Protein AF-A0A3E0U020-F1 (afdb_monomer_lite)

Organism: NCBI:txid1655234

Sequence (370 aa):
MDNITSSEQQPAIPFSAIAIRACKFSIIIGSILTMINQWNGIFGDANIAVIPMLLTYLVPFCVSSYSSYLSEVSCRKRETDMRNMLVNKQAHNQSLQQTGNSMHSLTQTLVTNATNVNAASRKRVPFIESLVGIMADSVNQSRNSCTELTDSRTHVAELKQMFTAITEHIEQLVNEIKVNADSTISLKAETAEFLKDFNQVVEMADTISSLSEKTNLLALNASIEAARAGELGRGFAVVAEEVKTLANASKDSASDIDQVCQALRVKQQEIEQKFEALANSLSQSMNLSTSGQSNLSGQMEHALSAIEIINTHLTDIISQNEHACDRFSEVAEQIDMMKADAEKAVQGSANNIQIGQQVLELIDDVRAAS

InterPro domains:
  IPR004089 Methyl-accepting chemotaxis protein (MCP) signalling domain [PF00015] (196-339)
  IPR004089 Methyl-accepting chemotaxis protein (MCP) signalling domain [PS50111] (136-336)
  IPR004089 Methyl-accepting chemotaxis protein (MCP) signalling domain [SM00283] (91-367)

pLDDT: mean 88.06, std 11.16, range [35.06, 97.0]

Radius of gyration: 79.37 Å; chains: 1; bounding box: 162×38×222 Å

Secondary structure (DSSP, 8-state):
---------PPPPPHHHHHHHHHHHHHHHHHHHHHHHTHHHHHSSSPP-HHHHHHHHHHHHHHHHHHHHHHHHHHHHHHHHHHHHHHHHHHHHHHHHHHHHHHHHHHHHHHHHHHHHHHHHHHHHHHHHHHHHHHHHHHHHHHHHHHHHHHHHHHHHHHHHHHHHHHHHHHHHHHHHHHHHHHHHHHHHHHHHHHHHHHHHHHHHHHHHHHHHHHHHHHHHHHHHHHHTGGGGHHHHHHHHHHHHHHHHHHHHHHHHHHHHHHHHHHHHHHHHHHHHHHHHHHHHHHHHHHHHHHHHHHHHHHHHHHHHHHHHHHHHHHHHHHHHHHHHHHHHHHHHHHHHHHHHHHHHHHHHHHHHHHHHHHHHHHHH-

Structure (mmCIF, N/CA/C/O backbone):
data_AF-A0A3E0U020-F1
#
_entry.id   AF-A0A3E0U020-F1
#
loop_
_atom_site.group_PDB
_atom_site.id
_atom_site.type_symbol
_atom_site.label_atom_id
_atom_site.label_alt_id
_atom_site.label_comp_id
_atom_site.label_asym_id
_atom_site.label_entity_id
_atom_site.label_seq_id
_atom_site.pdbx_PDB_ins_code
_atom_site.Cartn_x
_atom_site.Cartn_y
_atom_site.Cartn_z
_atom_site.occupancy
_atom_site.B_iso_or_equiv
_atom_site.auth_seq_id
_atom_site.auth_comp_id
_atom_site.auth_asym_id
_atom_site.auth_atom_id
_atom_site.pdbx_PDB_model_num
ATOM 1 N N . MET A 1 1 ? 45.036 -12.153 -76.577 1.00 38.84 1 MET A N 1
ATOM 2 C CA . MET A 1 1 ? 45.239 -11.100 -77.599 1.00 38.84 1 MET A CA 1
ATOM 3 C C . MET A 1 1 ? 46.584 -10.458 -77.288 1.00 38.84 1 MET A C 1
ATOM 5 O O . MET A 1 1 ? 46.644 -9.336 -76.818 1.00 38.84 1 MET A O 1
ATOM 9 N N . ASP A 1 2 ? 47.684 -11.201 -77.263 1.00 35.88 2 ASP A N 1
ATOM 10 C CA . ASP A 1 2 ? 48.307 -11.909 -78.386 1.00 35.88 2 ASP A CA 1
ATOM 11 C C . ASP A 1 2 ? 48.296 -11.096 -79.675 1.00 35.88 2 ASP A C 1
ATOM 13 O O . ASP A 1 2 ? 47.232 -10.856 -80.244 1.00 35.88 2 ASP A O 1
ATOM 17 N N . ASN A 1 3 ? 49.519 -10.784 -80.117 1.00 36.59 3 ASN A N 1
ATOM 18 C CA . ASN A 1 3 ? 49.921 -10.378 -81.461 1.00 36.59 3 ASN A CA 1
ATOM 19 C C . ASN A 1 3 ? 50.214 -8.883 -81.699 1.00 36.59 3 ASN A C 1
ATOM 21 O O . ASN A 1 3 ? 49.557 -8.260 -82.521 1.00 36.59 3 ASN A O 1
ATOM 25 N N . ILE A 1 4 ? 51.257 -8.328 -81.059 1.00 39.75 4 ILE A N 1
ATOM 26 C CA . ILE A 1 4 ? 52.053 -7.222 -81.640 1.00 39.75 4 ILE A CA 1
ATOM 27 C C . ILE A 1 4 ? 53.540 -7.407 -81.273 1.00 39.75 4 ILE A C 1
ATOM 29 O O . ILE A 1 4 ? 54.142 -6.620 -80.551 1.00 39.75 4 ILE A O 1
ATOM 33 N N . THR A 1 5 ? 54.150 -8.485 -81.760 1.00 40.56 5 THR A N 1
ATOM 34 C CA . THR A 1 5 ? 55.616 -8.624 -81.859 1.00 40.56 5 THR A CA 1
ATOM 35 C C . THR A 1 5 ? 55.991 -9.030 -83.278 1.00 40.56 5 THR A C 1
ATOM 37 O O . THR A 1 5 ? 56.754 -9.958 -83.517 1.00 40.56 5 THR A O 1
ATOM 40 N N . SER A 1 6 ? 55.462 -8.305 -84.260 1.00 35.06 6 SER A N 1
ATOM 41 C CA . SER A 1 6 ? 55.993 -8.334 -85.618 1.00 35.06 6 SER A CA 1
ATOM 42 C C . SER A 1 6 ? 56.948 -7.157 -85.757 1.00 35.06 6 SER A C 1
ATOM 44 O O . SER A 1 6 ? 56.564 -6.048 -86.115 1.00 35.06 6 SER A O 1
ATOM 46 N N . SER A 1 7 ? 58.211 -7.413 -85.416 1.00 38.16 7 SER A N 1
ATOM 47 C CA . SER A 1 7 ? 59.361 -6.654 -85.906 1.00 38.16 7 SER A CA 1
ATOM 48 C C . SER A 1 7 ? 59.386 -6.794 -87.432 1.00 38.16 7 SER A C 1
ATOM 50 O O . SER A 1 7 ? 60.118 -7.608 -87.994 1.00 38.16 7 SER A O 1
ATOM 52 N N . GLU A 1 8 ? 58.532 -6.036 -88.109 1.00 38.09 8 GLU A N 1
ATOM 53 C CA . GLU A 1 8 ? 58.569 -5.888 -89.553 1.00 38.09 8 GLU A CA 1
ATOM 54 C C . GLU A 1 8 ? 59.801 -5.028 -89.862 1.00 38.09 8 GLU A C 1
ATOM 56 O O . GLU A 1 8 ? 59.773 -3.797 -89.800 1.00 38.09 8 GLU A O 1
ATOM 61 N N . GLN A 1 9 ? 60.943 -5.690 -90.082 1.00 44.75 9 GLN A N 1
ATOM 62 C CA . GLN A 1 9 ? 62.141 -5.050 -90.613 1.00 44.75 9 GLN A CA 1
ATOM 63 C C . GLN A 1 9 ? 61.772 -4.457 -91.974 1.00 44.75 9 GLN A C 1
ATOM 65 O O . GLN A 1 9 ? 61.724 -5.154 -92.985 1.00 44.75 9 GLN A O 1
ATOM 70 N N . GLN A 1 10 ? 61.480 -3.156 -91.980 1.00 49.09 10 GLN A N 1
ATOM 71 C CA . GLN A 1 10 ? 61.269 -2.385 -93.198 1.00 49.09 10 GLN A CA 1
ATOM 72 C C . GLN A 1 10 ? 62.462 -2.612 -94.139 1.00 49.09 10 GLN A C 1
ATOM 74 O O . GLN A 1 10 ? 63.609 -2.453 -93.700 1.00 49.09 10 GLN A O 1
ATOM 79 N N . PRO A 1 11 ? 62.224 -2.971 -95.414 1.00 47.53 11 PRO A N 1
ATOM 80 C CA . PRO A 1 11 ? 63.290 -3.354 -96.324 1.00 47.53 11 PRO A CA 1
ATOM 81 C C . PRO A 1 11 ? 64.332 -2.238 -96.434 1.00 47.53 11 PRO A C 1
ATOM 83 O O . PRO A 1 11 ? 64.014 -1.043 -96.508 1.00 47.53 11 PRO A O 1
ATOM 86 N N . ALA A 1 12 ? 65.605 -2.639 -96.413 1.00 54.88 12 ALA A N 1
ATOM 87 C CA . ALA A 1 12 ? 66.708 -1.752 -96.732 1.00 54.88 12 ALA A CA 1
ATOM 88 C C . ALA A 1 12 ? 66.432 -1.132 -98.107 1.00 54.88 12 ALA A C 1
ATOM 90 O O . ALA A 1 12 ? 66.134 -1.845 -99.066 1.00 54.88 12 ALA A O 1
ATOM 91 N N . ILE A 1 13 ? 66.498 0.197 -98.202 1.00 56.38 13 ILE A N 1
ATOM 92 C CA . ILE A 1 13 ? 66.432 0.855 -99.506 1.00 56.38 13 ILE A CA 1
ATOM 93 C C . ILE A 1 13 ? 67.603 0.299 -100.301 1.00 56.38 13 ILE A C 1
ATOM 95 O O . ILE A 1 13 ? 68.723 0.276 -99.777 1.00 56.38 13 ILE A O 1
ATOM 99 N N . PRO A 1 14 ? 67.376 -0.192 -101.527 1.00 61.44 14 PRO A N 1
ATOM 100 C CA . PRO A 1 14 ? 68.473 -0.727 -102.292 1.00 61.44 14 PRO A CA 1
ATOM 101 C C . PRO A 1 14 ? 69.461 0.424 -102.476 1.00 61.44 14 PRO A C 1
ATOM 103 O O . PRO A 1 14 ? 69.094 1.503 -102.940 1.00 61.44 14 PRO A O 1
ATOM 106 N N . PHE A 1 15 ? 70.711 0.205 -102.066 1.00 62.94 15 PHE A N 1
ATOM 107 C CA . PHE A 1 15 ? 71.815 1.169 -102.156 1.00 62.94 15 PHE A CA 1
ATOM 108 C C . PHE A 1 15 ? 71.900 1.818 -103.556 1.00 62.94 15 PHE A C 1
ATOM 110 O O . PHE A 1 15 ? 72.352 2.951 -103.718 1.00 62.94 15 PHE A O 1
ATOM 117 N N . SER A 1 16 ? 71.359 1.120 -104.563 1.00 64.19 16 SER A N 1
ATOM 118 C CA . SER A 1 16 ? 71.125 1.599 -105.920 1.00 64.19 16 SER A CA 1
ATOM 119 C C . SER A 1 16 ? 70.324 2.904 -106.008 1.00 64.19 16 SER A C 1
ATOM 121 O O . SER A 1 16 ? 70.689 3.752 -106.810 1.00 64.19 16 SER A O 1
ATOM 123 N N . ALA A 1 17 ? 69.283 3.141 -105.205 1.00 66.81 17 ALA A N 1
ATOM 124 C CA . ALA A 1 17 ? 68.444 4.339 -105.327 1.00 66.81 17 ALA A CA 1
ATOM 125 C C . ALA A 1 17 ? 69.176 5.626 -104.897 1.00 66.81 17 ALA A C 1
ATOM 127 O O . ALA A 1 17 ? 69.076 6.655 -105.573 1.00 66.81 17 ALA A O 1
ATOM 128 N N . ILE A 1 18 ? 69.957 5.551 -103.814 1.00 76.44 18 ILE A N 1
ATOM 129 C CA . ILE A 1 18 ? 70.811 6.647 -103.330 1.00 76.44 18 ILE A CA 1
ATOM 130 C C . ILE A 1 18 ? 71.939 6.897 -104.337 1.00 76.44 18 ILE A C 1
ATOM 132 O O . ILE A 1 18 ? 72.148 8.034 -104.767 1.00 76.44 18 ILE A O 1
ATOM 136 N N . ALA A 1 19 ? 72.600 5.826 -104.789 1.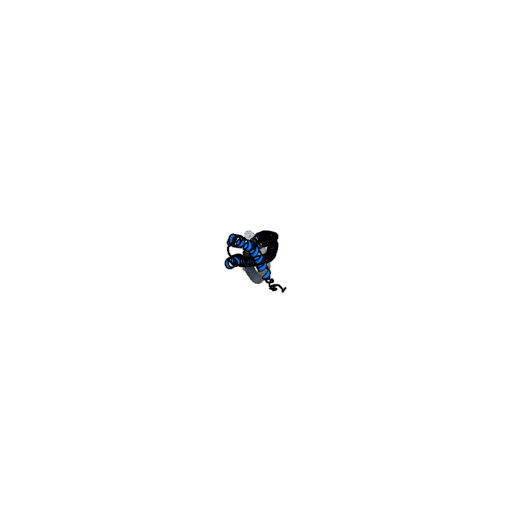00 73.38 19 ALA A N 1
ATOM 137 C CA . ALA A 1 19 ? 73.675 5.901 -105.773 1.00 73.38 19 ALA A CA 1
ATOM 138 C C . ALA A 1 19 ? 73.203 6.485 -107.118 1.00 73.38 19 ALA A C 1
ATOM 140 O O . ALA A 1 19 ? 73.907 7.295 -107.712 1.00 73.38 19 ALA A O 1
ATOM 141 N N . ILE A 1 20 ? 71.992 6.149 -107.583 1.00 76.94 20 ILE A N 1
ATOM 142 C CA . ILE A 1 20 ? 71.416 6.689 -108.826 1.00 76.94 20 ILE A CA 1
ATOM 143 C C . ILE A 1 20 ? 71.136 8.194 -108.703 1.00 76.94 20 ILE A C 1
ATOM 145 O O . ILE A 1 20 ? 71.430 8.944 -109.636 1.00 76.94 20 ILE A O 1
ATOM 149 N N . ARG A 1 21 ? 70.584 8.664 -107.573 1.00 77.19 21 ARG A N 1
ATOM 150 C CA . ARG A 1 21 ? 70.344 10.104 -107.346 1.00 77.19 21 ARG A CA 1
ATOM 151 C C . ARG A 1 21 ? 71.656 10.885 -107.276 1.00 77.19 21 ARG A C 1
ATOM 153 O O . ARG A 1 21 ? 71.780 11.908 -107.948 1.00 77.19 21 ARG A O 1
ATOM 160 N N . ALA A 1 22 ? 72.643 10.364 -106.548 1.00 82.38 22 ALA A N 1
ATOM 161 C CA . ALA A 1 22 ? 73.969 10.965 -106.460 1.00 82.38 22 ALA A CA 1
ATOM 162 C C . ALA A 1 22 ? 74.704 10.964 -107.809 1.00 82.38 22 ALA A C 1
ATOM 164 O O . ALA A 1 22 ? 75.366 11.942 -108.147 1.00 82.38 22 ALA A O 1
ATOM 165 N N . CYS A 1 23 ? 74.541 9.909 -108.614 1.00 81.19 23 CYS A N 1
ATOM 166 C CA . CYS A 1 23 ? 75.097 9.817 -109.963 1.00 81.19 23 CYS A CA 1
ATOM 167 C C . CYS A 1 23 ? 74.492 10.878 -110.893 1.00 81.19 23 CYS A C 1
ATOM 169 O O . CYS A 1 23 ? 75.235 11.613 -111.534 1.00 81.19 23 CYS A O 1
ATOM 171 N N . LYS A 1 24 ? 73.160 11.047 -110.902 1.00 82.50 24 LYS A N 1
ATOM 172 C CA . LYS A 1 24 ? 72.497 12.108 -111.685 1.00 82.50 24 LYS A CA 1
ATOM 173 C C . LYS A 1 24 ? 72.982 13.506 -111.290 1.00 82.50 24 LYS A C 1
ATOM 175 O O . LYS A 1 24 ? 73.272 14.321 -112.161 1.00 82.50 24 LYS A O 1
ATOM 180 N N . PHE A 1 25 ? 73.094 13.773 -109.990 1.00 84.69 25 PHE A N 1
ATOM 181 C CA . PHE A 1 25 ? 73.563 15.062 -109.476 1.00 84.69 25 PHE A CA 1
ATOM 182 C C . PHE A 1 25 ? 75.038 15.316 -109.822 1.00 84.69 25 PHE A C 1
ATOM 184 O O . PHE A 1 25 ? 75.392 16.404 -110.272 1.00 84.69 25 PHE A O 1
ATOM 191 N N . SER A 1 26 ? 75.878 14.286 -109.679 1.00 85.81 26 SER A N 1
ATOM 192 C CA . SER A 1 26 ? 77.293 14.309 -110.056 1.00 85.81 26 SER A CA 1
ATOM 193 C C . SER A 1 26 ? 77.499 14.538 -111.547 1.00 85.81 26 SER A C 1
ATOM 195 O O . SER A 1 26 ? 78.347 15.346 -111.902 1.00 85.81 26 SER A O 1
ATOM 197 N N . ILE A 1 27 ? 76.707 13.907 -112.418 1.00 84.81 27 ILE A N 1
ATOM 198 C CA . ILE A 1 27 ? 76.791 14.132 -113.865 1.00 84.81 27 ILE A CA 1
ATOM 199 C C . ILE A 1 27 ? 76.477 15.596 -114.187 1.00 84.81 27 ILE A C 1
ATOM 201 O O . ILE A 1 27 ? 77.274 16.253 -114.842 1.00 84.81 27 ILE A O 1
ATOM 205 N N . ILE A 1 28 ? 75.370 16.143 -113.675 1.00 85.12 28 ILE A N 1
ATOM 206 C CA . ILE A 1 28 ? 74.959 17.524 -113.975 1.00 85.12 28 ILE A CA 1
ATOM 207 C C . ILE A 1 28 ? 75.993 18.536 -113.460 1.00 85.12 28 ILE A C 1
ATOM 209 O O . ILE A 1 28 ? 76.480 19.377 -114.215 1.00 85.12 28 ILE A O 1
ATOM 213 N N . ILE A 1 29 ? 76.349 18.455 -112.177 1.00 84.56 29 ILE A N 1
ATOM 214 C CA . ILE A 1 29 ? 77.252 19.428 -111.548 1.00 84.56 29 ILE A CA 1
ATOM 215 C C . ILE A 1 29 ? 78.694 19.220 -111.994 1.00 84.56 29 ILE A C 1
ATOM 217 O O . ILE A 1 29 ? 79.407 20.193 -112.227 1.00 84.56 29 ILE A O 1
ATOM 221 N N . GLY A 1 30 ? 79.118 17.970 -112.158 1.00 82.25 30 GLY A N 1
ATOM 222 C CA . GLY A 1 30 ? 80.442 17.639 -112.659 1.00 82.25 30 GLY A CA 1
ATOM 223 C C . GLY A 1 30 ? 80.646 18.106 -114.095 1.00 82.25 30 GLY A C 1
ATOM 224 O O . GLY A 1 30 ? 81.712 18.638 -114.396 1.00 82.25 30 GLY A O 1
ATOM 225 N N . SER A 1 31 ? 79.627 18.032 -114.960 1.00 83.44 31 SER A N 1
ATOM 226 C CA . SER A 1 31 ? 79.693 18.612 -116.309 1.00 83.44 31 SER A CA 1
ATOM 227 C C . SER A 1 31 ? 79.854 20.130 -116.276 1.00 83.44 31 SER A C 1
ATOM 229 O O . SER A 1 31 ? 80.731 20.657 -116.959 1.00 83.44 31 SER A O 1
ATOM 231 N N . ILE A 1 32 ? 79.099 20.829 -115.425 1.00 83.88 32 ILE A N 1
ATOM 232 C CA . ILE A 1 32 ? 79.215 22.287 -115.259 1.00 83.88 32 ILE A CA 1
ATOM 233 C C . ILE A 1 32 ? 80.598 22.676 -114.708 1.00 83.88 32 ILE A C 1
ATOM 235 O O . ILE A 1 32 ? 81.264 23.548 -115.263 1.00 83.88 32 ILE A O 1
ATOM 239 N N . LEU A 1 33 ? 81.067 22.008 -113.650 1.00 82.75 33 LEU A N 1
ATOM 240 C CA . LEU A 1 33 ? 82.368 22.276 -113.025 1.00 82.75 33 LEU A CA 1
ATOM 241 C C . LEU A 1 33 ? 83.538 21.990 -113.966 1.00 82.75 33 LEU A C 1
ATOM 243 O O . LEU A 1 33 ? 84.513 22.736 -113.969 1.00 82.75 33 LEU A O 1
ATOM 247 N N . THR A 1 34 ? 83.448 20.927 -114.765 1.00 81.56 34 THR A N 1
ATOM 248 C CA . THR A 1 34 ? 84.474 20.605 -115.766 1.00 81.56 34 THR A CA 1
ATOM 249 C C . THR A 1 34 ? 84.515 21.674 -116.855 1.00 81.56 34 THR A C 1
ATOM 251 O O . THR A 1 34 ? 85.600 22.118 -117.221 1.00 81.56 34 THR A O 1
ATOM 254 N N . MET A 1 35 ? 83.349 22.151 -117.311 1.00 80.69 35 MET A N 1
ATOM 255 C CA . MET A 1 35 ? 83.255 23.235 -118.291 1.00 80.69 35 MET A CA 1
ATOM 256 C C . MET A 1 35 ? 83.876 24.539 -117.766 1.00 80.69 35 MET A C 1
ATOM 258 O O . MET A 1 35 ? 84.582 25.212 -118.506 1.00 80.69 35 MET A O 1
ATOM 262 N N . ILE A 1 36 ? 83.676 24.870 -116.485 1.00 80.50 36 ILE A N 1
ATOM 263 C CA . ILE A 1 36 ? 84.254 26.068 -115.852 1.00 80.50 36 ILE A CA 1
ATOM 264 C C . ILE A 1 36 ? 85.767 25.914 -115.627 1.00 80.50 36 ILE A C 1
ATOM 266 O O . ILE A 1 36 ? 86.545 26.772 -116.035 1.00 80.50 36 ILE A O 1
ATOM 270 N N . ASN A 1 37 ? 86.200 24.824 -114.986 1.00 77.31 37 ASN A N 1
ATOM 271 C CA . ASN A 1 37 ? 87.590 24.668 -114.543 1.00 77.31 37 ASN A CA 1
ATOM 272 C C . ASN A 1 37 ? 88.557 24.291 -115.670 1.00 77.31 37 ASN A C 1
ATOM 274 O O . ASN A 1 37 ? 89.759 24.499 -115.527 1.00 77.31 37 ASN A O 1
ATOM 278 N N . GLN A 1 38 ? 88.062 23.710 -116.766 1.00 76.56 38 GLN A N 1
ATOM 279 C CA . GLN A 1 38 ? 88.892 23.250 -117.882 1.00 76.56 38 GLN A CA 1
ATOM 280 C C . GLN A 1 38 ? 88.473 23.849 -119.226 1.00 76.56 38 GLN A C 1
ATOM 282 O O . GLN A 1 38 ? 88.753 23.264 -120.269 1.00 76.56 38 GLN A O 1
ATOM 287 N N . TRP A 1 39 ? 87.861 25.039 -119.224 1.00 78.56 39 TRP A N 1
ATOM 288 C CA . TRP A 1 39 ? 87.421 25.744 -120.436 1.00 78.56 39 TRP A CA 1
ATOM 289 C C . TRP A 1 39 ? 88.506 25.805 -121.526 1.00 78.56 39 TRP A C 1
ATOM 291 O O . TRP A 1 39 ? 88.271 25.412 -122.667 1.00 78.56 39 TRP A O 1
ATOM 301 N N . ASN A 1 40 ? 89.729 26.201 -121.151 1.00 70.00 40 ASN A N 1
ATOM 302 C CA . ASN A 1 40 ? 90.870 26.283 -122.071 1.00 70.00 40 ASN A CA 1
ATOM 303 C C . ASN A 1 40 ? 91.395 24.916 -122.544 1.00 70.00 40 ASN A C 1
ATOM 305 O O . ASN A 1 40 ? 92.059 24.866 -123.571 1.00 70.00 40 ASN A O 1
ATOM 309 N N . GLY A 1 41 ? 91.131 23.830 -121.809 1.00 69.62 41 GLY A N 1
ATOM 310 C CA . GLY A 1 41 ? 91.496 22.470 -122.222 1.00 69.62 41 GLY A CA 1
ATOM 311 C C . GLY A 1 41 ? 90.447 21.802 -123.116 1.00 69.62 41 GLY A C 1
ATOM 312 O O . GLY A 1 41 ? 90.766 20.882 -123.856 1.00 69.62 41 GLY A O 1
ATOM 313 N N . ILE A 1 42 ? 89.193 22.261 -123.060 1.00 69.69 42 ILE A N 1
ATOM 314 C CA . ILE A 1 42 ? 88.100 21.763 -123.909 1.00 69.69 42 ILE A CA 1
ATOM 315 C C . ILE A 1 42 ? 88.037 22.536 -125.237 1.00 69.69 42 ILE A C 1
ATOM 317 O O . ILE A 1 42 ? 87.759 21.936 -126.272 1.00 69.69 42 ILE A O 1
ATOM 321 N N . PHE A 1 43 ? 88.287 23.853 -125.214 1.00 76.44 43 PHE A N 1
ATOM 322 C CA . PHE A 1 43 ? 88.122 24.751 -126.370 1.00 76.44 43 PHE A CA 1
ATOM 323 C C . PHE A 1 43 ? 89.407 25.482 -126.815 1.00 76.44 43 PHE A C 1
ATOM 325 O O . PHE A 1 43 ? 89.337 26.337 -127.696 1.00 76.44 43 PHE A O 1
ATOM 332 N N . GLY A 1 44 ? 90.568 25.180 -126.225 1.00 67.81 44 GLY A N 1
ATOM 333 C CA . GLY A 1 44 ? 91.873 25.746 -126.602 1.00 67.81 44 GLY A CA 1
ATOM 334 C C . GLY A 1 44 ? 92.959 24.672 -126.749 1.00 67.81 44 GLY A C 1
ATOM 335 O O . GLY A 1 44 ? 92.682 23.487 -126.607 1.00 67.81 44 GLY A O 1
ATOM 336 N N . ASP A 1 45 ? 94.207 25.080 -127.000 1.00 62.03 45 ASP A N 1
ATOM 337 C CA . ASP A 1 45 ? 95.334 24.169 -127.302 1.00 62.03 45 ASP A CA 1
ATOM 338 C C . ASP A 1 45 ? 95.996 23.527 -126.056 1.00 62.03 45 ASP A C 1
ATOM 340 O O . ASP A 1 45 ? 97.123 23.029 -126.119 1.00 62.03 45 ASP A O 1
ATOM 344 N N . ALA A 1 46 ? 95.337 23.555 -124.891 1.00 68.06 46 ALA A N 1
ATOM 345 C CA . ALA A 1 46 ? 95.872 23.006 -123.643 1.00 68.06 46 ALA A CA 1
ATOM 346 C C . ALA A 1 46 ? 95.398 21.563 -123.397 1.00 68.06 46 ALA A C 1
ATOM 348 O O . ALA A 1 46 ? 94.248 21.218 -123.649 1.00 68.06 46 ALA A O 1
ATOM 349 N N . ASN A 1 47 ? 96.258 20.712 -122.827 1.00 70.81 47 ASN A N 1
ATOM 350 C CA . ASN A 1 47 ? 95.861 19.350 -122.459 1.00 70.81 47 ASN A CA 1
ATOM 351 C C . ASN A 1 47 ? 94.850 19.344 -121.300 1.00 70.81 47 ASN A C 1
ATOM 353 O O . ASN A 1 47 ? 95.061 19.977 -120.264 1.00 70.81 47 ASN A O 1
ATOM 357 N N . ILE A 1 48 ? 93.786 18.553 -121.455 1.00 71.75 48 ILE A N 1
ATOM 358 C CA . ILE A 1 48 ? 92.789 18.279 -120.413 1.00 71.75 48 ILE A CA 1
ATOM 359 C C . ILE A 1 48 ? 93.473 17.574 -119.237 1.00 71.75 48 ILE A C 1
ATOM 361 O O . ILE A 1 48 ? 94.048 16.491 -119.373 1.00 71.75 48 ILE A O 1
ATOM 365 N N . ALA A 1 49 ? 93.385 18.171 -118.050 1.00 76.44 49 ALA A N 1
ATOM 366 C CA . ALA A 1 49 ? 93.920 17.572 -116.839 1.00 76.44 49 ALA A CA 1
ATOM 367 C C . ALA A 1 49 ? 92.928 16.521 -116.310 1.00 76.44 49 ALA A C 1
ATOM 369 O O . ALA A 1 49 ? 91.922 16.841 -115.671 1.00 76.44 49 ALA A O 1
ATOM 370 N N . VAL A 1 50 ? 93.219 15.245 -116.563 1.00 76.06 50 VAL A N 1
ATOM 371 C CA . VAL A 1 50 ? 92.328 14.118 -116.227 1.00 76.06 50 VAL A CA 1
ATOM 372 C C . VAL A 1 50 ? 92.043 14.022 -114.721 1.00 76.06 50 VAL A C 1
ATOM 374 O O . VAL A 1 50 ? 90.920 13.723 -114.325 1.00 76.06 50 VAL A O 1
ATOM 377 N N . ILE A 1 51 ? 93.024 14.326 -113.863 1.00 80.75 51 ILE A N 1
ATOM 378 C CA . ILE A 1 51 ? 92.863 14.241 -112.399 1.00 80.75 51 ILE A CA 1
ATOM 379 C C . ILE A 1 51 ? 91.858 15.291 -111.878 1.00 80.75 51 ILE A C 1
ATOM 381 O O . ILE A 1 51 ? 90.899 14.896 -111.210 1.00 80.75 51 ILE A O 1
ATOM 385 N N . PRO A 1 52 ? 91.986 16.596 -112.202 1.00 78.06 52 PRO A N 1
ATOM 386 C CA . PRO A 1 52 ? 90.963 17.574 -111.838 1.00 78.06 52 PRO A CA 1
ATOM 387 C C . PRO A 1 52 ? 89.588 17.287 -112.459 1.00 78.06 52 PRO A C 1
ATOM 389 O O . PRO A 1 52 ? 88.585 17.547 -111.805 1.00 78.06 52 PRO A O 1
ATOM 392 N N . MET A 1 53 ? 89.522 16.713 -113.668 1.00 79.38 53 MET A N 1
ATOM 393 C CA . MET A 1 53 ? 88.255 16.323 -114.307 1.00 79.38 53 MET A CA 1
ATOM 394 C C . MET A 1 53 ? 87.579 15.153 -113.579 1.00 79.38 53 MET A C 1
ATOM 396 O O . MET A 1 53 ? 86.372 15.147 -113.394 1.00 79.38 53 MET A O 1
ATOM 400 N N . LEU A 1 54 ? 88.325 14.150 -113.116 1.00 81.19 54 LEU A N 1
ATOM 401 C CA . LEU A 1 54 ? 87.740 13.089 -112.291 1.00 81.19 54 LEU A CA 1
ATOM 402 C C . LEU A 1 54 ? 87.241 13.640 -110.949 1.00 81.19 54 LEU A C 1
ATOM 404 O O . LEU A 1 54 ? 86.165 13.262 -110.490 1.00 81.19 54 LEU A O 1
ATOM 408 N N . LEU A 1 55 ? 87.978 14.578 -110.347 1.00 81.62 55 LEU A N 1
ATOM 409 C CA . LEU A 1 55 ? 87.593 15.243 -109.099 1.00 81.62 55 LEU A CA 1
ATOM 410 C C . LEU A 1 55 ? 86.299 16.061 -109.228 1.00 81.62 55 LEU A C 1
ATOM 412 O O . LEU A 1 55 ? 85.500 16.051 -108.289 1.00 81.62 55 LEU A O 1
ATOM 416 N N . THR A 1 56 ? 86.045 16.713 -110.370 1.00 84.12 56 THR A N 1
ATOM 417 C CA . THR A 1 56 ? 84.808 17.489 -110.587 1.00 84.12 56 THR A CA 1
ATOM 418 C C . THR A 1 56 ? 83.554 16.621 -110.625 1.00 84.12 56 THR A C 1
ATOM 420 O O . THR A 1 56 ? 82.492 17.131 -110.290 1.00 84.12 56 THR A O 1
ATOM 423 N N . TYR A 1 57 ? 83.644 15.325 -110.943 1.00 83.38 57 TYR A N 1
ATOM 424 C CA . TYR A 1 57 ? 82.513 14.388 -110.836 1.00 83.38 57 TYR A CA 1
ATOM 425 C C . TYR A 1 57 ? 82.524 13.598 -109.517 1.00 83.38 57 TYR A C 1
ATOM 427 O O . TYR A 1 57 ? 81.472 13.419 -108.893 1.00 83.38 57 TYR A O 1
ATOM 435 N N . LEU A 1 58 ? 83.697 13.164 -109.046 1.00 84.88 58 LEU A N 1
ATOM 436 C CA . LEU A 1 58 ? 83.841 12.347 -107.836 1.00 84.88 58 LEU A CA 1
ATOM 437 C C . LEU A 1 58 ? 83.420 13.110 -106.573 1.00 84.88 58 LEU A C 1
ATOM 439 O O . LEU A 1 58 ? 82.699 12.561 -105.741 1.00 84.88 58 LEU A O 1
ATOM 443 N N . VAL A 1 59 ? 83.823 14.378 -106.427 1.00 85.38 59 VAL A N 1
ATOM 444 C CA . VAL A 1 59 ? 83.503 15.167 -105.225 1.00 85.38 59 VAL A CA 1
ATOM 445 C C . VAL A 1 59 ? 81.992 15.401 -105.102 1.00 85.38 59 VAL A C 1
ATOM 447 O O . VAL A 1 59 ? 81.441 15.047 -104.057 1.00 85.38 59 VAL A O 1
ATOM 450 N N . PRO A 1 60 ? 81.269 15.884 -106.135 1.00 83.94 60 PRO A N 1
ATOM 451 C CA . PRO A 1 60 ? 79.813 15.986 -106.069 1.00 83.94 60 PRO A CA 1
ATOM 452 C C . PRO A 1 60 ? 79.112 14.643 -105.853 1.00 83.94 60 PRO A C 1
ATOM 454 O O . PRO A 1 60 ? 78.105 14.605 -105.150 1.00 83.94 60 PRO A O 1
ATOM 457 N N . PHE A 1 61 ? 79.640 13.538 -106.397 1.00 85.19 61 PHE A N 1
ATOM 458 C CA . PHE A 1 61 ? 79.083 12.200 -106.167 1.00 85.19 61 PHE A CA 1
ATOM 459 C C . PHE A 1 61 ? 79.200 11.772 -104.702 1.00 85.19 61 PHE A C 1
ATOM 461 O O . PHE A 1 61 ? 78.208 11.347 -104.108 1.00 85.19 61 PHE A O 1
ATOM 468 N N . CYS A 1 62 ? 80.383 11.916 -104.100 1.00 84.94 62 CYS A N 1
ATOM 469 C CA . CYS A 1 62 ? 80.622 11.569 -102.700 1.00 84.94 62 CYS A CA 1
ATOM 470 C C . CYS A 1 62 ? 79.815 12.466 -101.754 1.00 84.94 62 CYS A C 1
ATOM 472 O O . CYS A 1 62 ? 79.169 11.961 -100.837 1.00 84.94 62 CYS A O 1
ATOM 474 N N . VAL A 1 63 ? 79.785 13.779 -102.007 1.00 85.38 63 VAL A N 1
ATOM 475 C CA . VAL A 1 63 ? 79.018 14.740 -101.198 1.00 85.38 63 VAL A CA 1
ATOM 476 C C . VAL A 1 63 ? 77.515 14.486 -101.318 1.00 85.38 63 VAL A C 1
ATOM 478 O O . VAL A 1 63 ? 76.828 14.448 -100.301 1.00 85.38 63 VAL A O 1
ATOM 481 N N . SER A 1 64 ? 76.996 14.260 -102.529 1.00 84.06 64 SER A N 1
ATOM 482 C CA . SER A 1 64 ? 75.573 13.970 -102.748 1.00 84.06 64 SER A CA 1
ATOM 483 C C . SER A 1 64 ? 75.162 12.609 -102.178 1.00 84.06 64 SER A C 1
ATOM 485 O O . SER A 1 64 ? 74.092 12.501 -101.581 1.00 84.06 64 SER A O 1
ATOM 487 N N . SER A 1 65 ? 76.021 11.588 -102.283 1.00 83.19 65 SER A N 1
ATOM 488 C CA . SER A 1 65 ? 75.786 10.275 -101.666 1.00 83.19 65 SER A CA 1
ATOM 489 C C . SER A 1 65 ? 75.756 10.374 -100.142 1.00 83.19 65 SER A C 1
ATOM 491 O O . SER A 1 65 ? 74.840 9.853 -99.509 1.00 83.19 65 SER A O 1
ATOM 493 N N . TYR A 1 66 ? 76.718 11.087 -99.546 1.00 82.75 66 TYR A N 1
ATOM 494 C CA . TYR A 1 66 ? 76.803 11.256 -98.097 1.00 82.75 66 TYR A CA 1
ATOM 495 C C . TYR A 1 66 ? 75.671 12.134 -97.545 1.00 82.75 66 TYR A C 1
ATOM 497 O O . TYR A 1 66 ? 75.075 11.788 -96.526 1.00 82.75 66 TYR A O 1
ATOM 505 N N . SER A 1 67 ? 75.307 13.227 -98.230 1.00 82.69 67 SER A N 1
ATOM 506 C CA . SER A 1 67 ? 74.194 14.087 -97.804 1.00 82.69 67 SER A CA 1
ATOM 507 C C . SER A 1 67 ? 72.837 13.398 -97.957 1.00 82.69 67 SER A C 1
ATOM 509 O O . SER A 1 67 ? 71.997 13.521 -97.066 1.00 82.69 67 SER A O 1
ATOM 511 N N . SER A 1 68 ? 72.636 12.619 -99.026 1.00 81.38 68 SER A N 1
ATOM 512 C CA . SER A 1 68 ? 71.415 11.827 -99.223 1.00 81.38 68 SER A CA 1
ATOM 513 C C . SER A 1 68 ? 71.288 10.742 -98.155 1.00 81.38 68 SER A C 1
ATOM 515 O O . SER A 1 68 ? 70.222 10.597 -97.563 1.00 81.38 68 SER A O 1
ATOM 517 N N . TYR A 1 69 ? 72.387 10.051 -97.833 1.00 81.00 69 TYR A N 1
ATOM 518 C CA . TYR A 1 69 ? 72.432 9.077 -96.742 1.00 81.00 69 TYR A CA 1
ATOM 519 C C . TYR A 1 69 ? 72.101 9.716 -95.382 1.00 81.00 69 TYR A C 1
ATOM 521 O O . TYR A 1 69 ? 71.222 9.235 -94.667 1.00 81.00 69 TYR A O 1
ATOM 529 N N . LEU A 1 70 ? 72.738 10.842 -95.038 1.00 79.81 70 LEU A N 1
ATOM 530 C CA . LEU A 1 70 ? 72.462 11.586 -93.801 1.00 79.81 70 LEU A CA 1
ATOM 531 C C . LEU A 1 70 ? 71.014 12.088 -93.722 1.00 79.81 70 LEU A C 1
ATOM 533 O O . LEU A 1 70 ? 70.391 12.000 -92.662 1.00 79.81 70 LEU A O 1
ATOM 537 N N . SER A 1 71 ? 70.475 12.611 -94.826 1.00 80.44 71 SER A N 1
ATOM 538 C CA . SER A 1 71 ? 69.096 13.104 -94.909 1.00 80.44 71 SER A CA 1
ATOM 539 C C . SER A 1 71 ? 68.085 11.981 -94.675 1.00 80.44 71 SER A C 1
ATOM 541 O O . SER A 1 71 ? 67.138 12.151 -93.908 1.00 80.44 71 SER A O 1
ATOM 543 N N . GLU A 1 72 ? 68.320 10.807 -95.256 1.00 79.06 72 GLU A N 1
ATOM 544 C CA . GLU A 1 72 ? 67.422 9.657 -95.159 1.00 79.06 72 GLU A CA 1
ATOM 545 C C . GLU A 1 72 ? 67.475 8.984 -93.781 1.00 79.06 72 GLU A C 1
ATOM 547 O O . GLU A 1 72 ? 66.429 8.668 -93.210 1.00 79.06 72 GLU A O 1
ATOM 552 N N . VAL A 1 73 ? 68.666 8.867 -93.181 1.00 79.50 73 VAL A N 1
ATOM 553 C CA . VAL A 1 73 ? 68.826 8.435 -91.780 1.00 79.50 73 VAL A CA 1
ATOM 554 C C . VAL A 1 73 ? 68.133 9.413 -90.825 1.00 79.50 73 VAL A C 1
ATOM 556 O O . VAL A 1 73 ? 67.417 8.988 -89.917 1.00 79.50 73 VAL A O 1
ATOM 559 N N . SER A 1 74 ? 68.283 10.724 -91.047 1.00 79.75 74 SER A N 1
ATOM 560 C CA . SER A 1 74 ? 67.620 11.758 -90.238 1.00 79.75 74 SER A CA 1
ATOM 561 C C . SER A 1 74 ? 66.096 11.729 -90.396 1.00 79.75 74 SER A C 1
ATOM 563 O O . SER A 1 74 ? 65.373 11.919 -89.419 1.00 79.75 74 SER A O 1
ATOM 565 N N . CYS A 1 75 ? 65.602 11.461 -91.608 1.00 79.31 75 CYS A N 1
ATOM 566 C CA . CYS A 1 75 ? 64.179 11.308 -91.899 1.00 79.31 75 CYS A CA 1
ATOM 567 C C . CYS A 1 75 ? 63.597 10.074 -91.197 1.00 79.31 75 CYS A C 1
ATOM 569 O O . CYS A 1 75 ? 62.620 10.207 -90.466 1.00 79.31 75 CYS A O 1
ATOM 571 N N . ARG A 1 76 ? 64.255 8.908 -91.303 1.00 78.31 76 ARG A N 1
ATOM 572 C CA . ARG A 1 76 ? 63.845 7.678 -90.601 1.00 78.31 76 ARG A CA 1
ATOM 573 C C . ARG A 1 76 ? 63.865 7.834 -89.086 1.00 78.31 76 ARG A C 1
A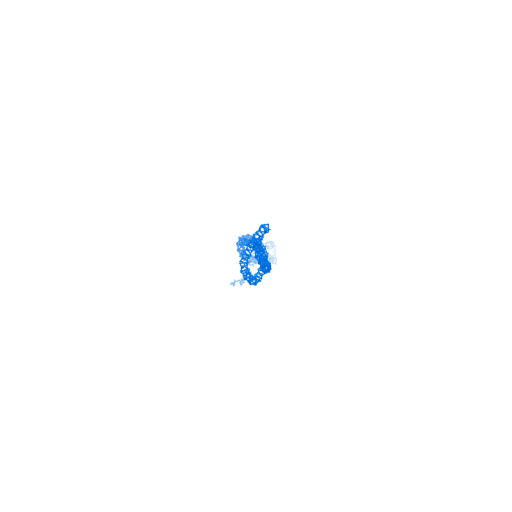TOM 575 O O . ARG A 1 76 ? 62.950 7.356 -88.421 1.00 78.31 76 ARG A O 1
ATOM 582 N N . LYS A 1 77 ? 64.881 8.503 -88.527 1.00 80.81 77 LYS A N 1
ATOM 583 C CA . LYS A 1 77 ? 64.932 8.787 -87.086 1.00 80.81 77 LYS A CA 1
ATOM 584 C C . LYS A 1 77 ? 63.735 9.640 -86.663 1.00 80.81 77 LYS A C 1
ATOM 586 O O . LYS A 1 77 ? 63.041 9.273 -85.726 1.00 80.81 77 LYS A O 1
ATOM 591 N N . ARG A 1 78 ? 63.430 10.706 -87.412 1.00 78.94 78 ARG A N 1
ATOM 592 C CA . ARG A 1 78 ? 62.266 11.570 -87.162 1.00 78.94 78 ARG A CA 1
ATOM 593 C C . ARG A 1 78 ? 60.935 10.821 -87.312 1.00 78.94 78 ARG A C 1
ATOM 595 O O . ARG A 1 78 ? 60.028 11.048 -86.521 1.00 78.94 78 ARG A O 1
ATOM 602 N N . GLU A 1 79 ? 60.820 9.923 -88.287 1.00 80.19 79 GLU A N 1
ATOM 603 C CA . GLU A 1 79 ? 59.642 9.068 -88.492 1.00 80.19 79 GLU A CA 1
ATOM 604 C C . GLU A 1 79 ? 59.468 8.053 -87.352 1.00 80.19 79 GLU A C 1
ATOM 606 O O . GLU A 1 79 ? 58.364 7.875 -86.842 1.00 80.19 79 GLU A O 1
ATOM 611 N N . THR A 1 80 ? 60.564 7.447 -86.890 1.00 79.50 80 THR A N 1
ATOM 612 C CA . THR A 1 80 ? 60.565 6.512 -85.753 1.00 79.50 80 THR A CA 1
ATOM 613 C C . THR A 1 80 ? 60.220 7.231 -84.448 1.00 79.50 80 THR A C 1
ATOM 615 O O . THR A 1 80 ? 59.372 6.753 -83.700 1.00 79.50 80 THR A O 1
ATOM 618 N N . ASP A 1 81 ? 60.803 8.407 -84.198 1.00 83.88 81 ASP A N 1
ATOM 619 C CA . ASP A 1 81 ? 60.502 9.239 -83.027 1.00 83.88 81 ASP A CA 1
ATOM 620 C C . ASP A 1 81 ? 59.035 9.704 -83.036 1.00 83.88 81 ASP A C 1
ATOM 622 O O . ASP A 1 81 ? 58.357 9.638 -82.011 1.00 83.88 81 ASP A O 1
ATOM 626 N N . MET A 1 82 ? 58.505 10.104 -84.199 1.00 81.75 82 MET A N 1
ATOM 627 C CA . MET A 1 82 ? 57.099 10.489 -84.360 1.00 81.75 82 MET A CA 1
ATOM 628 C C . MET A 1 82 ? 56.153 9.300 -84.160 1.00 81.75 82 MET A C 1
ATOM 630 O O . MET A 1 82 ? 55.149 9.432 -83.463 1.00 81.75 82 MET A O 1
ATOM 634 N N . ARG A 1 83 ? 56.483 8.122 -84.703 1.00 81.88 83 ARG A N 1
ATOM 635 C CA . ARG A 1 83 ? 55.721 6.885 -84.474 1.00 81.88 83 ARG A CA 1
ATOM 636 C C . ARG A 1 83 ? 55.729 6.503 -82.992 1.00 81.88 83 ARG A C 1
ATOM 638 O O . ARG A 1 83 ? 54.667 6.223 -82.445 1.00 81.88 83 ARG A O 1
ATOM 645 N N . ASN A 1 84 ? 56.880 6.563 -82.323 1.00 83.94 84 ASN A N 1
ATOM 646 C CA . ASN A 1 84 ? 56.991 6.308 -80.885 1.00 83.94 84 ASN A CA 1
ATOM 647 C C . ASN A 1 84 ? 56.190 7.328 -80.060 1.00 83.94 84 ASN A C 1
ATOM 649 O O . ASN A 1 84 ? 55.513 6.948 -79.107 1.00 83.94 84 ASN A O 1
ATOM 653 N N . MET A 1 85 ? 56.204 8.609 -80.442 1.00 83.62 85 MET A N 1
ATOM 654 C CA . MET A 1 85 ? 55.407 9.658 -79.800 1.00 83.62 85 MET A CA 1
ATOM 655 C C . MET A 1 85 ? 53.901 9.426 -79.979 1.00 83.62 85 MET A C 1
ATOM 657 O O . MET A 1 85 ? 53.149 9.606 -79.024 1.00 83.62 85 MET A O 1
ATOM 661 N N . LEU A 1 86 ? 53.455 8.995 -81.163 1.00 84.56 86 LEU A N 1
ATOM 662 C CA . LEU A 1 86 ? 52.053 8.655 -81.426 1.00 84.56 86 LEU A CA 1
ATOM 663 C C . LEU A 1 86 ? 51.608 7.425 -80.628 1.00 84.56 86 LEU A C 1
ATOM 665 O O . LEU A 1 86 ? 50.555 7.475 -80.000 1.00 84.56 86 LEU A O 1
ATOM 669 N N . VAL A 1 87 ? 52.425 6.368 -80.582 1.00 85.12 87 VAL A N 1
ATOM 670 C CA . VAL A 1 87 ? 52.151 5.169 -79.769 1.00 85.12 87 VAL A CA 1
ATOM 671 C C . VAL A 1 87 ? 52.089 5.524 -78.282 1.00 85.12 87 VAL A C 1
ATOM 673 O O . VAL A 1 87 ? 51.158 5.108 -77.599 1.00 85.12 87 VAL A O 1
ATOM 676 N N . ASN A 1 88 ? 53.017 6.344 -77.780 1.00 85.81 88 ASN A N 1
ATOM 677 C CA . ASN A 1 88 ? 53.016 6.772 -76.381 1.00 85.81 88 ASN A CA 1
ATOM 678 C C . ASN A 1 88 ? 51.816 7.683 -76.059 1.00 85.81 88 ASN A C 1
ATOM 680 O O . ASN A 1 88 ? 51.164 7.512 -75.034 1.00 85.81 88 ASN A O 1
ATOM 684 N N . LYS A 1 89 ? 51.459 8.607 -76.963 1.00 85.44 89 LYS A N 1
ATOM 685 C CA . LYS A 1 89 ? 50.260 9.448 -76.831 1.00 85.44 89 LYS A CA 1
ATOM 686 C C . LYS A 1 89 ? 48.983 8.603 -76.839 1.00 85.44 89 LYS A C 1
ATOM 688 O O . LYS A 1 89 ? 48.085 8.867 -76.049 1.00 85.44 89 LYS A O 1
ATOM 693 N N . GLN A 1 90 ? 48.914 7.575 -77.683 1.00 83.44 90 GLN A N 1
ATOM 694 C CA . GLN A 1 90 ? 47.782 6.651 -77.751 1.00 83.44 90 GLN A CA 1
ATOM 695 C C . GLN A 1 90 ? 47.674 5.785 -76.489 1.00 83.44 90 GLN A C 1
ATOM 697 O O . GLN A 1 90 ? 46.587 5.677 -75.928 1.00 83.44 90 GLN A O 1
ATOM 702 N N . ALA A 1 91 ? 48.790 5.243 -75.993 1.00 83.69 91 ALA A N 1
ATOM 703 C CA . ALA A 1 91 ? 48.833 4.503 -74.731 1.00 83.69 91 ALA A CA 1
ATOM 704 C C . ALA A 1 91 ? 48.432 5.386 -73.535 1.00 83.69 91 ALA A C 1
ATOM 706 O O . ALA A 1 91 ? 47.670 4.958 -72.667 1.00 83.69 91 ALA A O 1
ATOM 707 N N . HIS A 1 92 ? 48.886 6.643 -73.510 1.00 83.50 92 HIS A N 1
ATOM 708 C CA . HIS A 1 92 ? 48.494 7.609 -72.488 1.00 83.50 92 HIS A CA 1
ATOM 709 C C . HIS A 1 92 ? 46.996 7.937 -72.552 1.00 83.50 92 HIS A C 1
ATOM 711 O O . HIS A 1 92 ? 46.340 7.939 -71.516 1.00 83.50 92 HIS A O 1
ATOM 717 N N . ASN A 1 93 ? 46.433 8.139 -73.750 1.00 84.38 93 ASN A N 1
ATOM 718 C CA . ASN A 1 93 ? 45.005 8.429 -73.914 1.00 84.38 93 ASN A CA 1
ATOM 719 C C . ASN A 1 93 ? 44.132 7.227 -73.499 1.00 84.38 93 ASN A C 1
ATOM 721 O O . ASN A 1 93 ? 43.126 7.397 -72.819 1.00 84.38 93 ASN A O 1
ATOM 725 N N . GLN A 1 94 ? 44.561 5.996 -73.806 1.00 85.81 94 GLN A N 1
ATOM 726 C CA . GLN A 1 94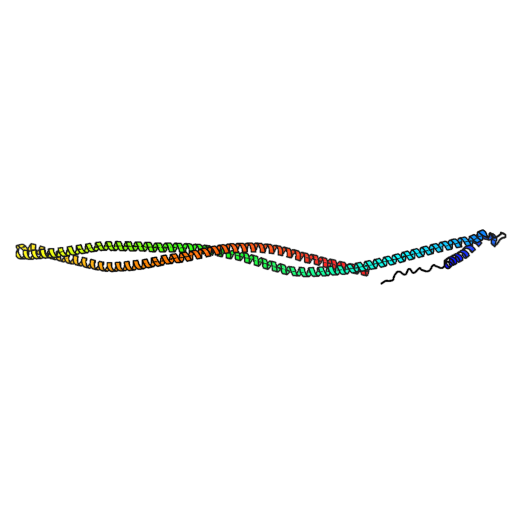 ? 43.902 4.774 -73.323 1.00 85.81 94 GLN A CA 1
ATOM 727 C C . GLN A 1 94 ? 43.936 4.661 -71.790 1.00 85.81 94 GLN A C 1
ATOM 729 O O . GLN A 1 94 ? 42.916 4.357 -71.172 1.00 85.81 94 GLN A O 1
ATOM 734 N N . SER A 1 95 ? 45.082 4.950 -71.165 1.00 86.44 95 SER A N 1
ATOM 735 C CA . SER A 1 95 ? 45.211 4.976 -69.701 1.00 86.44 95 SER A CA 1
ATOM 736 C C . SER A 1 95 ? 44.332 6.063 -69.062 1.00 86.44 95 SER A C 1
ATOM 738 O O . SER A 1 95 ? 43.670 5.821 -68.049 1.00 86.44 95 SER A O 1
ATOM 740 N N . LEU A 1 96 ? 44.248 7.242 -69.689 1.00 86.19 96 LEU A N 1
ATOM 741 C CA . LEU A 1 96 ? 43.390 8.343 -69.251 1.00 86.19 96 LEU A CA 1
ATOM 742 C C . LEU A 1 96 ? 41.903 7.976 -69.358 1.00 86.19 96 LEU A C 1
ATOM 744 O O . LEU A 1 96 ? 41.155 8.204 -68.411 1.00 86.19 96 LEU A O 1
ATOM 748 N N . GLN A 1 97 ? 41.485 7.323 -70.447 1.00 85.06 97 GLN A N 1
ATOM 749 C CA . GLN A 1 97 ? 40.121 6.807 -70.608 1.00 85.06 97 GLN A CA 1
ATOM 750 C C . GLN A 1 97 ? 39.785 5.737 -69.564 1.00 85.06 97 GLN A C 1
ATOM 752 O O . GLN A 1 97 ? 38.710 5.772 -68.966 1.00 85.06 97 GLN A O 1
ATOM 757 N N . GLN A 1 98 ? 40.700 4.803 -69.292 1.00 87.50 98 GLN A N 1
ATOM 758 C CA . GLN A 1 98 ? 40.496 3.777 -68.267 1.00 87.50 98 GLN A CA 1
ATOM 759 C C . GLN A 1 98 ? 40.398 4.387 -66.859 1.00 87.50 98 GLN A C 1
ATOM 761 O O . GLN A 1 98 ? 39.543 3.982 -66.063 1.00 87.50 98 GLN A O 1
ATOM 766 N N . THR A 1 99 ? 41.221 5.396 -66.570 1.00 88.62 99 THR A N 1
ATOM 767 C CA . THR A 1 99 ? 41.170 6.164 -65.318 1.00 88.62 99 THR A CA 1
ATOM 768 C C . THR A 1 99 ? 39.857 6.940 -65.207 1.00 88.62 99 THR A C 1
ATOM 770 O O . THR A 1 99 ? 39.186 6.845 -64.182 1.00 88.62 99 THR A O 1
ATOM 773 N N . GLY A 1 100 ? 39.426 7.620 -66.274 1.00 89.19 100 GLY A N 1
ATOM 774 C CA . GLY A 1 100 ? 38.148 8.334 -66.338 1.00 89.19 100 GLY A CA 1
ATOM 775 C C . GLY A 1 100 ? 36.942 7.410 -66.155 1.00 89.19 100 GLY A C 1
ATOM 776 O O . GLY A 1 100 ? 36.037 7.725 -65.388 1.00 89.19 100 GLY A O 1
ATOM 777 N N . ASN A 1 101 ? 36.954 6.219 -66.765 1.00 89.50 101 ASN A N 1
ATOM 778 C CA . ASN A 1 101 ? 35.917 5.200 -66.568 1.00 89.50 101 ASN A CA 1
ATOM 779 C C . ASN A 1 101 ? 35.860 4.703 -65.118 1.00 89.50 101 ASN A C 1
ATOM 781 O O . ASN A 1 101 ? 34.774 4.567 -64.553 1.00 89.50 101 ASN A O 1
ATOM 785 N N . SER A 1 102 ? 37.024 4.473 -64.507 1.00 92.19 102 SER A N 1
ATOM 786 C CA . SER A 1 102 ? 37.119 4.048 -63.107 1.00 92.19 102 SER A CA 1
ATOM 787 C C . SER A 1 102 ? 36.631 5.147 -62.159 1.00 92.19 102 SER A C 1
ATOM 789 O O . SER A 1 102 ? 35.846 4.869 -61.254 1.00 92.19 102 SER A O 1
ATOM 791 N N . MET A 1 103 ? 37.025 6.403 -62.403 1.00 92.25 103 MET A N 1
ATOM 792 C CA . MET A 1 103 ? 36.535 7.566 -61.660 1.00 92.25 103 MET A CA 1
ATOM 793 C C . MET A 1 103 ? 35.025 7.733 -61.809 1.00 92.25 103 MET A C 1
ATOM 795 O O . MET A 1 103 ? 34.351 7.925 -60.807 1.00 92.25 103 MET A O 1
ATOM 799 N N . HIS A 1 104 ? 34.473 7.601 -63.017 1.00 93.25 104 HIS A N 1
ATOM 800 C CA . HIS A 1 104 ? 33.031 7.709 -63.241 1.00 93.25 104 HIS A CA 1
ATOM 801 C C . HIS A 1 104 ? 32.268 6.661 -62.420 1.00 93.25 104 HIS A C 1
ATOM 803 O O . HIS A 1 104 ? 31.354 6.999 -61.672 1.00 93.25 104 HIS A O 1
ATOM 809 N N . SER A 1 105 ? 32.699 5.396 -62.477 1.00 93.88 105 SER A N 1
ATOM 810 C CA . SER A 1 105 ? 32.082 4.309 -61.706 1.00 93.88 105 SER A CA 1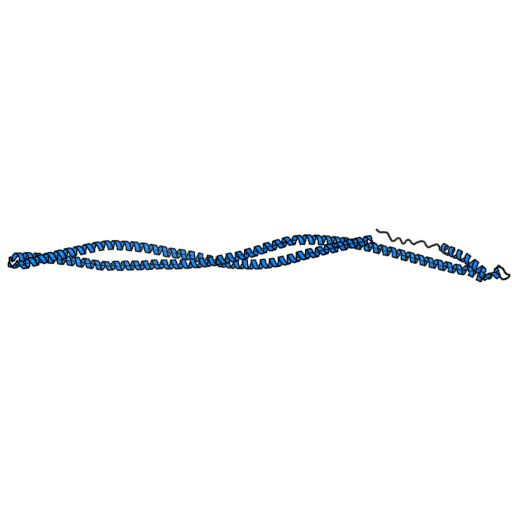
ATOM 811 C C . SER A 1 105 ? 32.185 4.524 -60.190 1.00 93.88 105 SER A C 1
ATOM 813 O O . SER A 1 105 ? 31.217 4.276 -59.463 1.00 93.88 105 SER A O 1
ATOM 815 N N . LEU A 1 106 ? 33.343 4.973 -59.692 1.00 94.69 106 LEU A N 1
ATOM 816 C CA . LEU A 1 106 ? 33.547 5.268 -58.270 1.00 94.69 106 LEU A CA 1
ATOM 817 C C . LEU A 1 106 ? 32.674 6.437 -57.813 1.00 94.69 106 LEU A C 1
ATOM 819 O O . LEU A 1 106 ? 32.004 6.334 -56.786 1.00 94.69 106 LEU A O 1
ATOM 823 N N . THR A 1 107 ? 32.622 7.517 -58.591 1.00 95.38 107 THR A N 1
ATOM 824 C CA . THR A 1 107 ? 31.803 8.692 -58.285 1.00 95.38 107 THR A CA 1
ATOM 825 C C . THR A 1 107 ? 30.314 8.361 -58.336 1.00 95.38 107 THR A C 1
ATOM 827 O O . THR A 1 107 ? 29.572 8.762 -57.444 1.00 95.38 107 THR A O 1
ATOM 830 N N . GLN A 1 108 ? 29.860 7.551 -59.295 1.00 94.44 108 GLN A N 1
ATOM 831 C CA . GLN A 1 108 ? 28.471 7.089 -59.346 1.00 94.44 108 GLN A CA 1
ATOM 832 C C . GLN A 1 108 ? 28.110 6.225 -58.128 1.00 94.44 108 GLN A C 1
ATOM 834 O O . GLN A 1 108 ? 27.028 6.371 -57.550 1.00 94.44 108 GLN A O 1
ATOM 839 N N . THR A 1 109 ? 29.036 5.372 -57.681 1.00 95.50 109 THR A N 1
ATOM 840 C CA . THR A 1 109 ? 28.882 4.603 -56.436 1.00 95.50 109 THR A CA 1
ATOM 841 C C . THR A 1 109 ? 28.823 5.532 -55.220 1.00 95.50 109 THR A C 1
ATOM 843 O O . THR A 1 109 ? 27.973 5.348 -54.350 1.00 95.50 109 THR A O 1
ATOM 846 N N . LEU A 1 110 ? 29.663 6.572 -55.174 1.00 95.44 110 LEU A N 1
ATOM 847 C CA . LEU A 1 110 ? 29.668 7.584 -54.114 1.00 95.44 110 LEU A CA 1
ATOM 848 C C . LEU A 1 110 ? 28.343 8.350 -54.056 1.00 95.44 110 LEU A C 1
ATOM 850 O O . LEU A 1 110 ? 27.765 8.455 -52.977 1.00 95.44 110 LEU A O 1
ATOM 854 N N . VAL A 1 111 ? 27.828 8.826 -55.194 1.00 96.12 111 VAL A N 1
ATOM 855 C CA . VAL A 1 111 ? 26.530 9.518 -55.281 1.00 96.12 111 VAL A CA 1
ATOM 856 C C . VAL A 1 111 ? 25.399 8.598 -54.829 1.00 96.12 111 VAL A C 1
ATOM 858 O O . VAL A 1 111 ? 24.550 9.009 -54.038 1.00 96.12 111 VAL A O 1
ATOM 861 N N . THR A 1 112 ? 25.405 7.337 -55.265 1.00 96.31 112 THR A N 1
ATOM 862 C CA . THR A 1 112 ? 24.391 6.348 -54.869 1.00 96.31 112 THR A CA 1
ATOM 863 C C . THR A 1 112 ? 24.426 6.099 -53.360 1.00 96.31 112 THR A C 1
ATOM 865 O O . THR A 1 112 ? 23.399 6.194 -52.688 1.00 96.31 112 THR A O 1
ATOM 868 N N . ASN A 1 113 ? 25.614 5.863 -52.796 1.00 96.25 113 ASN A N 1
ATOM 869 C CA . ASN A 1 113 ? 25.793 5.672 -51.358 1.00 96.25 113 ASN A CA 1
ATOM 870 C C . ASN A 1 113 ? 25.372 6.917 -50.567 1.00 96.25 113 ASN A C 1
ATOM 872 O O . ASN A 1 113 ? 24.637 6.803 -49.587 1.00 96.25 113 ASN A O 1
ATOM 876 N N . ALA A 1 114 ? 25.775 8.109 -51.009 1.00 97.00 114 ALA A N 1
ATOM 877 C CA . ALA A 1 114 ? 25.403 9.366 -50.374 1.00 97.00 114 ALA A CA 1
ATOM 878 C C . ALA A 1 114 ? 23.885 9.612 -50.430 1.00 97.00 114 ALA A C 1
ATOM 880 O O . ALA A 1 114 ? 23.309 10.061 -49.438 1.00 97.00 114 ALA A O 1
ATOM 881 N N . THR A 1 115 ? 23.220 9.249 -51.529 1.00 96.56 115 THR A N 1
ATOM 882 C CA . THR A 1 115 ? 21.754 9.319 -51.673 1.00 96.56 115 THR A CA 1
ATOM 883 C C . THR A 1 115 ? 21.050 8.373 -50.705 1.00 96.56 115 THR A C 1
ATOM 885 O O . THR A 1 115 ? 20.126 8.782 -49.998 1.00 96.56 115 THR A O 1
ATOM 888 N N . ASN A 1 116 ? 21.534 7.134 -50.598 1.00 96.56 116 ASN A N 1
ATOM 889 C CA . ASN A 1 116 ? 20.997 6.142 -49.667 1.00 96.56 116 ASN A CA 1
ATOM 890 C C . ASN A 1 116 ? 21.153 6.589 -48.206 1.00 96.56 116 ASN A C 1
ATOM 892 O O . ASN A 1 116 ? 20.193 6.521 -47.435 1.00 96.56 116 ASN A O 1
ATOM 896 N N . VAL A 1 117 ? 22.329 7.112 -47.836 1.00 95.44 117 VAL A N 1
ATOM 897 C CA . VAL A 1 117 ? 22.570 7.693 -46.506 1.00 95.44 117 VAL A CA 1
ATOM 898 C C . VAL A 1 117 ? 21.645 8.889 -46.261 1.00 95.44 117 VAL A C 1
ATOM 900 O O . VAL A 1 117 ? 21.054 8.964 -45.186 1.00 95.44 117 VAL A O 1
ATOM 903 N N . ASN A 1 118 ? 21.440 9.771 -47.249 1.00 95.94 118 ASN A N 1
ATOM 904 C CA . ASN A 1 118 ? 20.553 10.934 -47.108 1.00 95.94 118 ASN A CA 1
ATOM 905 C C . ASN A 1 118 ? 19.130 10.506 -46.764 1.00 95.94 118 ASN A C 1
ATOM 907 O O . ASN A 1 118 ? 18.547 10.969 -45.785 1.00 95.94 118 ASN A O 1
ATOM 911 N N . ALA A 1 119 ? 18.586 9.590 -47.566 1.00 94.81 119 ALA A N 1
ATOM 912 C CA . ALA A 1 119 ? 17.227 9.102 -47.416 1.00 94.81 119 ALA A CA 1
ATOM 913 C C . ALA A 1 119 ? 17.039 8.383 -46.072 1.00 94.81 119 ALA A C 1
ATOM 915 O O . ALA A 1 119 ? 16.051 8.622 -45.375 1.00 94.81 119 ALA A O 1
ATOM 916 N N . ALA A 1 120 ? 18.000 7.543 -45.675 1.00 95.12 120 ALA A N 1
ATOM 917 C CA . ALA A 1 120 ? 17.966 6.837 -44.398 1.00 95.12 120 ALA A CA 1
ATOM 918 C C . ALA A 1 120 ? 18.083 7.786 -43.192 1.00 95.12 120 ALA A C 1
ATOM 920 O O . ALA A 1 120 ? 17.440 7.563 -42.167 1.00 95.12 120 ALA A O 1
ATOM 921 N N . SER A 1 121 ? 18.907 8.833 -43.277 1.00 95.50 121 SER A N 1
ATOM 922 C CA . SER A 1 121 ? 19.047 9.830 -42.207 1.00 95.50 121 SER A CA 1
ATOM 923 C C . SER A 1 121 ? 17.825 10.750 -42.115 1.00 95.50 121 SER A C 1
ATOM 925 O O . SER A 1 121 ? 17.332 10.979 -41.016 1.00 95.50 121 SER A O 1
ATOM 927 N N . ARG A 1 122 ? 17.236 11.165 -43.247 1.00 93.88 122 ARG A N 1
ATOM 928 C CA . ARG A 1 122 ? 15.975 11.934 -43.269 1.00 93.88 122 ARG A CA 1
ATOM 929 C C . ARG A 1 122 ? 14.812 11.181 -42.626 1.00 93.88 122 ARG A C 1
ATOM 931 O O . ARG A 1 122 ? 14.012 11.792 -41.933 1.00 93.88 122 ARG A O 1
ATOM 938 N N . LYS A 1 123 ? 14.726 9.861 -42.826 1.00 93.62 123 LYS A N 1
ATOM 939 C CA . LYS A 1 123 ? 13.708 9.017 -42.175 1.00 93.62 123 LYS A CA 1
ATOM 940 C C . LYS A 1 123 ? 13.946 8.822 -40.672 1.00 93.62 123 LYS A C 1
ATOM 942 O O . LYS A 1 123 ? 12.994 8.536 -39.956 1.00 93.62 123 LYS A O 1
ATOM 947 N N . ARG A 1 124 ? 15.185 8.971 -40.190 1.00 92.12 124 ARG A N 1
ATOM 948 C CA . ARG A 1 124 ? 15.534 8.829 -38.765 1.00 92.12 124 ARG A CA 1
ATOM 949 C C . ARG A 1 124 ? 15.085 10.015 -37.917 1.00 92.12 124 ARG A C 1
ATOM 951 O O . ARG A 1 124 ? 14.670 9.791 -36.790 1.00 92.12 124 ARG A O 1
ATOM 958 N N . VAL A 1 125 ? 15.120 11.236 -38.452 1.00 90.69 125 VAL A N 1
ATOM 959 C CA . VAL A 1 125 ? 14.716 12.458 -37.727 1.00 90.69 125 VAL A CA 1
ATOM 960 C C . VAL A 1 125 ? 13.300 12.368 -37.129 1.00 90.69 125 VAL A C 1
ATOM 962 O O . VAL A 1 125 ? 13.189 12.501 -35.914 1.00 90.69 125 VAL A O 1
ATOM 965 N N . PRO A 1 126 ? 12.227 12.060 -37.890 1.00 90.94 126 PRO A N 1
ATOM 966 C CA . PRO A 1 126 ? 10.880 11.985 -37.313 1.00 90.94 126 PRO A CA 1
ATOM 967 C C . PRO A 1 126 ? 10.717 10.826 -36.316 1.00 90.94 126 PRO A C 1
ATOM 969 O O . PRO A 1 126 ? 9.928 10.913 -35.380 1.00 90.94 126 PRO A O 1
ATOM 972 N N . PHE A 1 127 ? 11.473 9.736 -36.486 1.00 91.31 127 PHE A N 1
ATOM 973 C CA . PHE A 1 127 ? 11.496 8.642 -35.513 1.00 91.31 127 PHE A CA 1
ATOM 974 C C . PHE A 1 127 ? 12.129 9.086 -34.185 1.00 91.31 127 PHE A C 1
ATOM 976 O O . PHE A 1 127 ? 11.577 8.816 -33.124 1.00 91.31 127 PHE A O 1
ATOM 983 N N . ILE A 1 128 ? 13.245 9.815 -34.249 1.00 93.44 128 ILE A N 1
ATOM 984 C CA . ILE A 1 128 ? 13.917 10.410 -33.086 1.00 93.44 128 ILE A CA 1
ATOM 985 C C . ILE A 1 128 ? 12.991 11.408 -32.373 1.00 93.44 128 ILE A C 1
ATOM 987 O O . ILE A 1 128 ? 12.873 11.355 -31.154 1.00 93.44 128 ILE A O 1
ATOM 991 N N . GLU A 1 129 ? 12.262 12.252 -33.109 1.00 89.19 129 GLU A N 1
ATOM 992 C CA . GLU A 1 129 ? 11.278 13.178 -32.522 1.00 89.19 129 GLU A CA 1
ATOM 993 C C . GLU A 1 129 ? 10.150 12.447 -31.781 1.00 89.19 129 GLU A C 1
ATOM 995 O O . GLU A 1 129 ? 9.750 12.864 -30.695 1.00 89.19 129 GLU A O 1
ATOM 1000 N N . SER A 1 130 ? 9.681 11.313 -32.311 1.00 93.00 130 SER A N 1
ATOM 1001 C CA . SER A 1 130 ? 8.716 10.469 -31.601 1.00 93.00 130 SER A CA 1
ATOM 1002 C C . SER A 1 130 ? 9.286 9.895 -30.300 1.00 93.00 130 SER A C 1
ATOM 1004 O O . SER A 1 130 ? 8.543 9.769 -29.328 1.00 93.00 130 SER A O 1
ATOM 1006 N N . LEU A 1 131 ? 10.577 9.542 -30.261 1.00 92.12 131 LEU A N 1
ATOM 1007 C CA . LEU A 1 131 ? 11.222 9.039 -29.045 1.00 92.12 131 LEU A CA 1
ATOM 1008 C C . LEU A 1 131 ? 11.318 10.117 -27.959 1.00 92.12 131 LEU A C 1
ATOM 1010 O O . LEU A 1 131 ? 11.112 9.796 -26.792 1.00 92.12 131 LEU A O 1
ATOM 1014 N N . VAL A 1 132 ? 11.560 11.382 -28.329 1.00 90.56 132 VAL A N 1
ATOM 1015 C CA . VAL A 1 132 ? 11.553 12.511 -27.377 1.00 90.56 132 VAL A CA 1
ATOM 1016 C C . VAL A 1 132 ? 10.202 12.617 -26.667 1.00 90.56 132 VAL A C 1
ATOM 1018 O O . VAL A 1 132 ? 10.164 12.733 -25.443 1.00 90.56 132 VAL A O 1
ATOM 1021 N N . GLY A 1 133 ? 9.095 12.523 -27.413 1.00 90.56 133 GLY A N 1
ATOM 1022 C CA . GLY A 1 133 ? 7.747 12.551 -26.835 1.00 90.56 133 GLY A CA 1
ATOM 1023 C C . GLY A 1 133 ? 7.515 11.410 -25.841 1.00 90.56 133 GLY A C 1
ATOM 1024 O O . GLY A 1 133 ? 7.113 11.652 -24.707 1.00 90.56 133 GLY A O 1
ATOM 1025 N N . ILE A 1 134 ? 7.871 10.180 -26.228 1.00 93.69 134 ILE A N 1
ATOM 1026 C CA . ILE A 1 134 ? 7.742 8.997 -25.359 1.00 93.69 134 ILE A CA 1
ATOM 1027 C C . ILE A 1 134 ? 8.576 9.150 -24.077 1.00 93.69 134 ILE A C 1
ATOM 1029 O O . ILE A 1 134 ? 8.112 8.778 -22.998 1.00 93.69 134 ILE A O 1
ATOM 1033 N N . MET A 1 135 ? 9.795 9.693 -24.166 1.00 93.69 135 MET A N 1
ATOM 1034 C CA . MET A 1 135 ? 10.637 9.924 -22.985 1.00 93.69 135 MET A CA 1
ATOM 1035 C C . MET A 1 135 ? 10.050 10.991 -22.063 1.00 93.69 135 MET A C 1
ATOM 1037 O O . MET A 1 135 ? 10.013 10.786 -20.851 1.00 93.69 135 MET A O 1
ATOM 1041 N N . ALA A 1 136 ? 9.547 12.098 -22.615 1.00 91.81 136 ALA A N 1
ATOM 1042 C CA . ALA A 1 136 ? 8.895 13.142 -21.828 1.00 91.81 136 ALA A CA 1
ATOM 1043 C C . ALA A 1 136 ? 7.664 12.601 -21.081 1.00 91.81 136 ALA A C 1
ATOM 1045 O O . ALA A 1 136 ? 7.503 12.855 -19.884 1.00 91.81 136 ALA A O 1
ATOM 1046 N N . ASP A 1 137 ? 6.840 11.799 -21.758 1.00 94.88 137 ASP A N 1
ATOM 1047 C CA . ASP A 1 137 ? 5.685 11.138 -21.148 1.00 94.88 137 ASP A CA 1
ATOM 1048 C C . ASP A 1 137 ? 6.116 10.156 -20.050 1.00 94.88 137 ASP A C 1
ATOM 1050 O O . ASP A 1 137 ? 5.540 10.160 -18.962 1.00 94.88 137 ASP A O 1
ATOM 1054 N N . SER A 1 138 ? 7.180 9.380 -20.282 1.00 95.12 138 SER A N 1
ATOM 1055 C CA . SER A 1 138 ? 7.720 8.422 -19.303 1.00 95.12 138 SER A CA 1
ATOM 1056 C C . SER A 1 138 ? 8.249 9.115 -18.041 1.00 95.12 138 SER A C 1
ATOM 1058 O O . SER A 1 138 ? 7.973 8.666 -16.928 1.00 95.12 138 SER A O 1
ATOM 1060 N N . VAL A 1 139 ? 8.956 10.245 -18.186 1.00 94.06 139 VAL A N 1
ATOM 1061 C CA . VAL A 1 139 ? 9.415 11.070 -17.051 1.00 94.06 139 VAL A CA 1
ATOM 1062 C C . VAL A 1 139 ? 8.229 11.612 -16.260 1.00 94.06 139 VAL A C 1
ATOM 1064 O O . VAL A 1 139 ? 8.215 11.527 -15.032 1.00 94.06 139 VAL A O 1
ATOM 1067 N N . ASN A 1 140 ? 7.221 12.159 -16.945 1.00 94.50 140 ASN A N 1
ATOM 1068 C CA . ASN A 1 140 ? 6.032 12.691 -16.283 1.00 94.50 140 ASN A CA 1
ATOM 1069 C C . ASN A 1 140 ? 5.252 11.591 -15.552 1.00 94.50 140 ASN A C 1
ATOM 1071 O O . ASN A 1 140 ? 4.854 11.788 -14.405 1.00 94.50 140 ASN A O 1
ATOM 1075 N N . GLN A 1 141 ? 5.089 10.419 -16.168 1.00 95.56 141 GLN A N 1
ATOM 1076 C CA . GLN A 1 141 ? 4.432 9.269 -15.548 1.00 95.56 141 GLN A CA 1
ATOM 1077 C C . GLN A 1 141 ? 5.178 8.786 -14.297 1.00 95.56 141 GLN A C 1
ATOM 1079 O O . GLN A 1 141 ? 4.551 8.545 -13.263 1.00 95.56 141 GLN A O 1
ATOM 1084 N N . SER A 1 142 ? 6.506 8.677 -14.367 1.00 95.62 142 SER A N 1
ATOM 1085 C CA . SER A 1 142 ? 7.336 8.255 -13.233 1.00 95.62 142 SER A CA 1
ATOM 1086 C C . SER A 1 142 ? 7.278 9.273 -12.086 1.00 95.62 142 SER A C 1
ATOM 1088 O O . SER A 1 142 ? 7.109 8.899 -10.926 1.00 95.62 142 SER A O 1
ATOM 1090 N N . ARG A 1 143 ? 7.304 10.577 -12.403 1.00 94.44 143 ARG A N 1
ATOM 1091 C CA . ARG A 1 143 ? 7.165 11.655 -11.411 1.00 94.44 143 ARG A CA 1
ATOM 1092 C C . ARG A 1 143 ? 5.795 11.649 -10.732 1.00 94.44 143 ARG A C 1
ATOM 1094 O O . ARG A 1 143 ? 5.736 11.742 -9.510 1.00 94.44 143 ARG A O 1
ATOM 1101 N N . ASN A 1 144 ? 4.717 11.500 -11.500 1.00 96.12 144 ASN A N 1
ATOM 1102 C CA . ASN A 1 144 ? 3.366 11.396 -10.943 1.00 96.12 144 ASN A CA 1
ATOM 1103 C C . ASN A 1 144 ? 3.245 10.172 -10.024 1.00 96.12 144 ASN A C 1
ATOM 1105 O O . ASN A 1 144 ? 2.704 10.282 -8.927 1.00 96.12 144 ASN A O 1
ATOM 1109 N N . SER A 1 145 ? 3.838 9.041 -10.423 1.00 96.00 145 SER A N 1
ATOM 1110 C CA . SER A 1 145 ? 3.880 7.827 -9.598 1.00 96.00 145 SER A CA 1
ATOM 1111 C C . SER A 1 145 ? 4.602 8.070 -8.265 1.00 96.00 145 SER A C 1
ATOM 1113 O O . SER A 1 145 ? 4.114 7.642 -7.224 1.00 96.00 145 SER A O 1
ATOM 1115 N N . CYS A 1 146 ? 5.725 8.803 -8.246 1.00 95.38 146 CYS A N 1
ATOM 1116 C CA . CYS A 1 146 ? 6.393 9.196 -6.994 1.00 95.38 146 CYS A CA 1
ATOM 1117 C C . CYS A 1 146 ? 5.492 10.032 -6.074 1.00 95.38 146 CYS A C 1
ATOM 1119 O O . CYS A 1 146 ? 5.490 9.812 -4.860 1.00 95.38 146 CYS A O 1
ATOM 1121 N N . THR A 1 147 ? 4.734 10.984 -6.625 1.00 95.94 147 THR A N 1
ATOM 1122 C CA . THR A 1 147 ? 3.794 11.798 -5.841 1.00 95.94 147 THR A CA 1
ATOM 1123 C C . THR A 1 147 ? 2.695 10.929 -5.228 1.00 95.94 147 THR A C 1
ATOM 1125 O O . THR A 1 147 ? 2.519 10.957 -4.013 1.00 95.94 147 THR A O 1
ATOM 1128 N N . GLU A 1 148 ? 2.045 10.072 -6.021 1.00 96.38 148 GLU A N 1
ATOM 1129 C CA . GLU A 1 148 ? 0.998 9.156 -5.537 1.00 96.38 148 GLU A CA 1
ATOM 1130 C C . GLU A 1 148 ? 1.510 8.177 -4.465 1.00 96.38 148 GLU A C 1
ATOM 1132 O O . GLU A 1 148 ? 0.818 7.879 -3.488 1.00 96.38 148 GLU A O 1
ATOM 1137 N N . LEU A 1 149 ? 2.744 7.684 -4.608 1.00 96.69 149 LEU A N 1
ATOM 1138 C CA . LEU A 1 149 ? 3.371 6.806 -3.616 1.00 96.69 149 LEU A CA 1
ATOM 1139 C C . LEU A 1 149 ? 3.729 7.549 -2.325 1.00 96.69 149 LEU A C 1
ATOM 1141 O O . LEU A 1 149 ? 3.639 6.971 -1.241 1.00 96.69 149 LEU A O 1
ATOM 1145 N N . THR A 1 150 ? 4.112 8.822 -2.423 1.00 95.06 150 THR A N 1
ATOM 1146 C CA . THR A 1 150 ? 4.376 9.674 -1.254 1.00 95.06 150 THR A CA 1
ATOM 1147 C C . THR A 1 150 ? 3.089 9.927 -0.472 1.00 95.06 150 THR A C 1
ATOM 1149 O O . THR A 1 150 ? 3.082 9.781 0.750 1.00 95.06 150 THR A O 1
ATOM 1152 N N . ASP A 1 151 ? 1.986 10.199 -1.170 1.00 96.19 151 ASP A N 1
ATOM 1153 C CA . ASP A 1 151 ? 0.661 10.323 -0.556 1.00 96.19 151 ASP A CA 1
ATOM 1154 C C . ASP A 1 151 ? 0.192 8.984 0.036 1.00 96.19 151 ASP A C 1
ATOM 1156 O O . ASP A 1 151 ? -0.331 8.922 1.147 1.00 96.19 151 ASP A O 1
ATOM 1160 N N . SER A 1 152 ? 0.449 7.866 -0.644 1.00 96.38 152 SER A N 1
ATOM 1161 C CA . SER A 1 152 ? 0.157 6.536 -0.091 1.00 96.38 152 SER A CA 1
ATOM 1162 C C . SER A 1 152 ? 0.935 6.281 1.205 1.00 96.38 152 SER A C 1
ATOM 1164 O O . SER A 1 152 ? 0.408 5.694 2.150 1.00 96.38 152 SER A O 1
ATOM 1166 N N . ARG A 1 153 ? 2.180 6.763 1.293 1.00 95.62 153 ARG A N 1
ATOM 1167 C CA . ARG A 1 153 ? 3.017 6.635 2.491 1.00 95.62 153 ARG A CA 1
ATOM 1168 C C . ARG A 1 153 ? 2.464 7.433 3.670 1.00 95.62 153 ARG A C 1
ATOM 1170 O O . ARG A 1 153 ? 2.500 6.930 4.794 1.00 95.62 153 ARG A O 1
ATOM 1177 N N . THR A 1 154 ? 1.935 8.636 3.442 1.00 95.88 154 THR A N 1
ATOM 1178 C CA . THR A 1 154 ? 1.281 9.410 4.512 1.00 95.88 154 THR A CA 1
ATOM 1179 C C . THR A 1 154 ? 0.024 8.701 5.013 1.00 95.88 154 THR A C 1
ATOM 1181 O O . THR A 1 154 ? -0.125 8.538 6.221 1.00 95.88 154 THR A O 1
ATOM 1184 N N . HIS A 1 155 ? -0.798 8.146 4.117 1.00 94.88 155 HIS A N 1
ATOM 1185 C CA . HIS A 1 155 ? -1.990 7.375 4.499 1.00 94.88 155 HIS A CA 1
ATOM 1186 C C . HIS A 1 155 ? -1.635 6.118 5.312 1.00 94.88 155 HIS A C 1
ATOM 1188 O O . HIS A 1 155 ? -2.297 5.786 6.294 1.00 94.88 155 HIS A O 1
ATOM 1194 N N . VAL A 1 156 ? -0.558 5.416 4.948 1.00 96.31 156 VAL A N 1
ATOM 1195 C CA . VAL A 1 156 ? -0.072 4.247 5.702 1.00 96.31 156 VAL A CA 1
ATOM 1196 C C . VAL A 1 156 ? 0.434 4.644 7.097 1.00 96.31 156 VAL A C 1
ATOM 1198 O O . VAL A 1 156 ? 0.230 3.903 8.062 1.00 96.31 156 VAL A O 1
ATOM 1201 N N . ALA A 1 157 ? 1.059 5.816 7.238 1.00 94.12 157 ALA A N 1
ATOM 1202 C CA . ALA A 1 157 ? 1.459 6.344 8.541 1.00 94.12 157 ALA A CA 1
ATOM 1203 C C . ALA A 1 157 ? 0.245 6.701 9.420 1.00 94.12 157 ALA A C 1
ATOM 1205 O O . ALA A 1 157 ? 0.232 6.365 10.606 1.00 94.12 157 ALA A O 1
ATOM 1206 N N . GLU A 1 158 ? -0.796 7.304 8.842 1.00 96.00 158 GLU A N 1
ATOM 1207 C CA . GLU A 1 158 ? -2.060 7.581 9.536 1.00 96.00 158 GLU A CA 1
ATOM 1208 C C . GLU A 1 158 ? -2.745 6.288 10.000 1.00 96.00 158 GLU A C 1
ATOM 1210 O O . GLU A 1 158 ? -3.155 6.189 11.159 1.00 96.00 158 GLU A O 1
ATOM 1215 N N . LEU A 1 159 ? -2.778 5.251 9.152 1.00 94.75 159 LEU A N 1
ATOM 1216 C CA . LEU A 1 159 ? -3.286 3.929 9.532 1.00 94.75 159 LEU A CA 1
ATOM 1217 C C . LEU A 1 159 ? -2.536 3.359 10.742 1.00 94.75 159 LEU A C 1
ATOM 1219 O O . LEU A 1 159 ? -3.171 2.870 11.676 1.00 94.75 159 LEU A O 1
ATOM 1223 N N . LYS A 1 160 ? -1.200 3.461 10.774 1.00 94.69 160 LYS A N 1
ATOM 1224 C CA . LYS A 1 160 ? -0.380 3.018 11.919 1.00 94.69 160 LYS A CA 1
ATOM 1225 C C . LYS A 1 160 ? -0.787 3.716 13.220 1.00 94.69 160 LYS A C 1
ATOM 1227 O O . LYS A 1 160 ? -0.873 3.074 14.272 1.00 94.69 160 LYS A O 1
ATOM 1232 N N . GLN A 1 161 ? -1.044 5.021 13.152 1.00 94.19 161 GLN A N 1
ATOM 1233 C CA . GLN A 1 161 ? -1.469 5.813 14.304 1.00 94.19 161 GLN A CA 1
ATOM 1234 C C . GLN A 1 161 ? -2.880 5.424 14.762 1.00 94.19 161 GLN A C 1
ATOM 1236 O O . GLN A 1 161 ? -3.089 5.221 15.957 1.00 94.19 161 GLN A O 1
ATOM 1241 N N . MET A 1 162 ? -3.822 5.258 13.828 1.00 94.50 162 MET A N 1
ATOM 1242 C CA . MET A 1 162 ? -5.188 4.815 14.131 1.00 94.50 162 MET A CA 1
ATOM 1243 C C . MET A 1 162 ? -5.197 3.460 14.833 1.00 94.50 162 MET A C 1
ATOM 1245 O O . MET A 1 162 ? -5.866 3.288 15.847 1.00 94.50 162 MET A O 1
ATOM 1249 N N . PHE A 1 163 ? -4.422 2.511 14.316 1.00 92.44 163 PHE A N 1
ATOM 1250 C CA . PHE A 1 163 ? -4.250 1.205 14.928 1.00 92.44 163 PHE A CA 1
ATOM 1251 C C . PHE A 1 163 ? -3.720 1.342 16.364 1.00 92.44 163 PHE A C 1
ATOM 1253 O O . PHE A 1 163 ? -4.375 0.902 17.304 1.00 92.44 163 PHE A O 1
ATOM 1260 N N . THR A 1 164 ? -2.614 2.054 16.575 1.00 91.56 164 THR A N 1
ATOM 1261 C CA . THR A 1 164 ? -2.074 2.283 17.931 1.00 91.56 164 THR A CA 1
ATOM 1262 C C . THR A 1 164 ? -3.125 2.864 18.894 1.00 91.56 164 THR A C 1
ATOM 1264 O O . THR A 1 164 ? -3.275 2.361 20.007 1.00 91.56 164 THR A O 1
ATOM 1267 N N . ALA A 1 165 ? -3.917 3.845 18.444 1.00 93.81 165 ALA A N 1
ATOM 1268 C CA . ALA A 1 165 ? -4.987 4.445 19.243 1.00 93.81 165 ALA A CA 1
ATOM 1269 C C . ALA A 1 165 ? -6.122 3.458 19.581 1.00 93.81 165 ALA A C 1
ATOM 1271 O O . ALA A 1 165 ? -6.673 3.500 20.679 1.00 93.81 165 ALA A O 1
ATOM 1272 N N . ILE A 1 166 ? -6.468 2.544 18.668 1.00 92.25 166 ILE A N 1
ATOM 1273 C CA . ILE A 1 166 ? -7.479 1.506 18.918 1.00 92.25 166 ILE A CA 1
ATOM 1274 C C . ILE A 1 166 ? -7.038 0.575 20.058 1.00 92.25 166 ILE A C 1
ATOM 1276 O O . ILE A 1 166 ? -7.854 0.246 20.921 1.00 92.25 166 ILE A O 1
ATOM 1280 N N . THR A 1 167 ? -5.766 0.160 20.085 1.00 90.31 167 THR A N 1
ATOM 1281 C CA . THR A 1 167 ? -5.241 -0.688 21.172 1.00 90.31 167 THR A CA 1
ATOM 1282 C C . THR A 1 167 ? -5.342 0.017 22.520 1.00 90.31 167 THR A C 1
ATOM 1284 O O . THR A 1 167 ? -5.817 -0.580 23.485 1.00 90.31 167 THR A O 1
ATOM 1287 N N . GLU A 1 168 ? -4.954 1.293 22.572 1.00 92.25 168 GLU A N 1
ATOM 1288 C CA . GLU A 1 168 ? -5.022 2.103 23.791 1.00 92.25 168 GLU A CA 1
ATOM 1289 C C . GLU A 1 168 ? -6.469 2.270 24.282 1.00 92.25 168 GLU A C 1
ATOM 1291 O O . GLU A 1 168 ? -6.759 2.054 25.459 1.00 92.25 168 GLU A O 1
ATOM 1296 N N . HIS A 1 169 ? -7.411 2.561 23.380 1.00 93.00 169 HIS A N 1
ATOM 1297 C CA . HIS A 1 169 ? -8.826 2.686 23.734 1.00 93.00 169 HIS A CA 1
ATOM 1298 C C . HIS A 1 169 ? -9.426 1.398 24.305 1.00 93.00 169 HIS A C 1
ATOM 1300 O O . HIS A 1 169 ? -10.280 1.450 25.190 1.00 93.00 169 HIS A O 1
ATOM 1306 N N . ILE A 1 170 ? -8.994 0.233 23.827 1.00 91.62 170 ILE A N 1
ATOM 1307 C CA . ILE A 1 170 ? -9.502 -1.043 24.340 1.00 91.62 170 ILE A CA 1
ATOM 1308 C C . ILE A 1 170 ? -8.905 -1.384 25.698 1.00 91.62 170 ILE A C 1
ATOM 1310 O O . ILE A 1 170 ? -9.620 -1.899 26.558 1.00 91.62 170 ILE A O 1
ATOM 1314 N N . GLU A 1 171 ? -7.638 -1.050 25.928 1.00 91.81 171 GLU A N 1
ATOM 1315 C CA . GLU A 1 171 ? -7.041 -1.150 27.258 1.00 91.81 171 GLU A CA 1
ATOM 1316 C C . GLU A 1 171 ? -7.781 -0.256 28.268 1.00 91.81 171 GLU A C 1
ATOM 1318 O O . GLU A 1 171 ? -8.134 -0.714 29.360 1.00 91.81 171 GLU A O 1
ATOM 1323 N N . GLN A 1 172 ? -8.112 0.979 27.875 1.00 94.44 172 GLN A N 1
ATOM 1324 C CA . GLN A 1 172 ? -8.936 1.885 28.681 1.00 94.44 172 GLN A CA 1
ATOM 1325 C C . GLN A 1 172 ? -10.317 1.288 28.978 1.00 94.44 172 GLN A C 1
ATOM 1327 O O . GLN A 1 172 ? -10.733 1.266 30.135 1.00 94.44 172 GLN A O 1
ATOM 1332 N N . LEU A 1 173 ? -10.999 0.735 27.971 1.00 93.25 173 LEU A N 1
ATOM 1333 C CA . LEU A 1 173 ? -12.328 0.135 28.129 1.00 93.25 173 LEU A CA 1
ATOM 1334 C C . LEU A 1 173 ? -12.324 -1.065 29.090 1.00 93.25 173 LEU A C 1
ATOM 1336 O O . LEU A 1 173 ? -13.226 -1.209 29.916 1.00 93.25 173 LEU A O 1
ATOM 1340 N N . VAL A 1 174 ? -11.299 -1.920 29.027 1.00 93.62 174 VAL A N 1
ATOM 1341 C CA . VAL A 1 174 ? -11.129 -3.033 29.978 1.00 93.62 174 VAL A CA 1
ATOM 1342 C C . VAL A 1 174 ? -10.931 -2.506 31.401 1.00 93.62 174 VAL A C 1
ATOM 1344 O O . VAL A 1 174 ? -11.518 -3.038 32.347 1.00 93.62 174 VAL A O 1
ATOM 1347 N N . ASN A 1 175 ? -10.145 -1.440 31.564 1.00 94.94 175 ASN A N 1
ATOM 1348 C CA . ASN A 1 175 ? -9.932 -0.821 32.867 1.00 94.94 175 ASN A CA 1
ATOM 1349 C C . ASN A 1 175 ? -11.212 -0.167 33.423 1.00 94.94 175 ASN A C 1
ATOM 1351 O O . ASN A 1 175 ? -11.516 -0.336 34.601 1.00 94.94 175 ASN A O 1
ATOM 1355 N N . GLU A 1 176 ? -12.004 0.513 32.592 1.00 95.50 176 GLU A N 1
ATOM 1356 C CA . GLU A 1 176 ? -13.292 1.093 33.002 1.00 95.50 176 GLU A CA 1
ATOM 1357 C C . GLU A 1 176 ? -14.287 0.027 33.475 1.00 95.50 176 GLU A C 1
ATOM 1359 O O . GLU A 1 176 ? -14.942 0.198 34.505 1.00 95.50 176 GLU A O 1
ATOM 1364 N N . ILE A 1 177 ? -14.369 -1.112 32.779 1.00 94.75 177 ILE A N 1
ATOM 1365 C CA . ILE A 1 177 ? -15.216 -2.240 33.200 1.00 94.75 177 ILE A CA 1
ATOM 1366 C C . ILE A 1 177 ? -14.783 -2.759 34.573 1.00 94.75 177 ILE A C 1
ATOM 1368 O O . ILE A 1 177 ? -15.634 -3.024 35.426 1.00 94.75 177 ILE A O 1
ATOM 1372 N N . LYS A 1 178 ? -13.472 -2.863 34.808 1.00 93.81 178 LYS A N 1
ATOM 1373 C CA . LYS A 1 178 ? -12.927 -3.272 36.104 1.00 93.81 178 LYS A CA 1
ATOM 1374 C C . LYS A 1 178 ? -13.295 -2.282 37.214 1.00 93.81 178 LYS A C 1
ATOM 1376 O O . LYS A 1 178 ? -13.799 -2.704 38.251 1.00 93.81 178 LYS A O 1
ATOM 1381 N N . VAL A 1 179 ? -13.124 -0.979 36.983 1.00 95.75 179 VAL A N 1
ATOM 1382 C CA . VAL A 1 179 ? -13.502 0.071 37.949 1.00 95.75 179 VAL A CA 1
ATOM 1383 C C . VAL A 1 179 ? -15.001 0.031 38.264 1.00 95.75 179 VAL A C 1
ATOM 1385 O O . VAL A 1 179 ? -15.400 0.148 39.426 1.00 95.75 179 VAL A O 1
ATOM 1388 N N . ASN A 1 180 ? -15.841 -0.185 37.250 1.00 94.00 180 ASN A N 1
ATOM 1389 C CA . ASN A 1 180 ? -17.282 -0.346 37.435 1.00 94.00 180 ASN A CA 1
ATOM 1390 C C . ASN A 1 180 ? -17.617 -1.596 38.263 1.00 94.00 180 ASN A C 1
ATOM 1392 O O . ASN A 1 180 ? -18.588 -1.586 39.027 1.00 94.00 180 ASN A O 1
ATOM 1396 N N . ALA A 1 181 ? -16.817 -2.661 38.152 1.00 92.44 181 ALA A N 1
ATOM 1397 C CA . ALA A 1 181 ? -17.011 -3.885 38.928 1.00 92.44 181 ALA A CA 1
ATOM 1398 C C . ALA A 1 181 ? -16.681 -3.680 40.394 1.00 92.44 181 ALA A C 1
ATOM 1400 O O . ALA A 1 181 ? -17.503 -4.007 41.252 1.00 92.44 181 ALA A O 1
ATOM 1401 N N . ASP A 1 182 ? -15.550 -3.043 40.668 1.00 93.44 182 ASP A N 1
ATOM 1402 C CA . ASP A 1 182 ? -15.142 -2.701 42.026 1.00 93.44 182 ASP A CA 1
ATOM 1403 C C . ASP A 1 182 ? -16.163 -1.753 42.682 1.00 93.44 182 ASP A C 1
ATOM 1405 O O . ASP A 1 182 ? -16.578 -1.963 43.823 1.00 93.44 182 ASP A O 1
ATOM 1409 N N . SER A 1 183 ? -16.668 -0.772 41.926 1.00 94.06 183 SER A N 1
ATOM 1410 C CA . SER A 1 183 ? -17.701 0.161 42.392 1.00 94.06 183 SER A CA 1
ATOM 1411 C C . SER A 1 183 ? -19.035 -0.538 42.678 1.00 94.06 183 SER A C 1
ATOM 1413 O O . SER A 1 183 ? -19.690 -0.238 43.674 1.00 94.06 183 SER A O 1
ATOM 1415 N N . THR A 1 184 ? -19.426 -1.519 41.858 1.00 92.25 184 THR A N 1
ATOM 1416 C CA . THR A 1 184 ? -20.629 -2.336 42.095 1.00 92.25 184 THR A CA 1
ATOM 1417 C C . THR A 1 184 ? -20.498 -3.170 43.372 1.00 92.25 184 THR A C 1
ATOM 1419 O O . THR A 1 184 ? -21.458 -3.287 44.134 1.00 92.25 184 THR A O 1
ATOM 1422 N N . ILE A 1 185 ? -19.311 -3.725 43.636 1.00 91.38 185 ILE A N 1
ATOM 1423 C CA . ILE A 1 185 ? -19.026 -4.471 44.869 1.00 91.38 185 ILE A CA 1
ATOM 1424 C C . ILE A 1 185 ? -19.107 -3.545 46.091 1.00 91.38 185 ILE A C 1
ATOM 1426 O O . ILE A 1 185 ? -19.749 -3.913 47.077 1.00 91.38 185 ILE A O 1
ATOM 1430 N N . SER A 1 186 ? -18.526 -2.342 46.017 1.00 93.44 186 SER A N 1
ATOM 1431 C CA . SER A 1 186 ? -18.597 -1.345 47.099 1.00 93.44 186 SER A CA 1
ATOM 1432 C C . SER A 1 186 ? -20.039 -0.921 47.386 1.00 93.44 186 SER A C 1
ATOM 1434 O O . SER A 1 186 ? -20.490 -0.995 48.526 1.00 93.44 186 SER A O 1
ATOM 1436 N N . LEU A 1 187 ? -20.807 -0.583 46.344 1.00 91.69 187 LEU A N 1
ATOM 1437 C CA . LEU A 1 187 ? -22.221 -0.210 46.461 1.00 91.69 187 LEU A CA 1
ATOM 1438 C C . LEU A 1 187 ? -23.070 -1.324 47.082 1.00 91.69 187 LEU A C 1
ATOM 1440 O O . LEU A 1 187 ? -23.956 -1.055 47.898 1.00 91.69 187 LEU A O 1
ATOM 1444 N N . LYS A 1 188 ? -22.801 -2.587 46.729 1.00 91.00 188 LYS A N 1
ATOM 1445 C CA . LYS A 1 188 ? -23.475 -3.736 47.342 1.00 91.00 188 LYS A CA 1
ATOM 1446 C C . LYS A 1 188 ? -23.159 -3.839 48.839 1.00 91.00 188 LYS A C 1
ATOM 1448 O O . LYS A 1 188 ? -24.062 -4.137 49.618 1.00 91.00 188 LYS A O 1
ATOM 1453 N N . ALA A 1 189 ? -21.912 -3.590 49.241 1.00 90.81 189 ALA A N 1
ATOM 1454 C CA . ALA A 1 189 ? -21.501 -3.608 50.645 1.00 90.81 189 ALA A CA 1
ATOM 1455 C C . ALA A 1 189 ? -22.141 -2.465 51.454 1.00 90.81 189 ALA A C 1
ATOM 1457 O O . ALA A 1 189 ? -22.699 -2.723 52.517 1.00 90.81 189 ALA A O 1
ATOM 1458 N N . GLU A 1 190 ? -22.146 -1.241 50.922 1.00 91.12 190 GLU A N 1
ATOM 1459 C CA . GLU A 1 190 ? -22.816 -0.086 51.544 1.00 91.12 190 GLU A CA 1
ATOM 1460 C C . GLU A 1 190 ? -24.323 -0.321 51.693 1.00 91.12 190 GLU A C 1
ATOM 1462 O O . GLU A 1 190 ? -24.908 -0.044 52.740 1.00 91.12 190 GLU A O 1
ATOM 1467 N N . THR A 1 191 ? -24.954 -0.912 50.673 1.00 88.81 191 THR A N 1
ATOM 1468 C CA . THR A 1 191 ? -26.371 -1.289 50.750 1.00 88.81 191 THR A CA 1
ATOM 1469 C C . THR A 1 191 ? -26.592 -2.331 51.849 1.00 88.81 191 THR A C 1
ATOM 1471 O O . THR A 1 191 ? -27.540 -2.204 52.613 1.00 88.81 191 THR A O 1
ATOM 1474 N N . ALA A 1 192 ? -25.716 -3.334 51.980 1.00 87.12 192 ALA A N 1
ATOM 1475 C CA . ALA A 1 192 ? -25.796 -4.337 53.046 1.00 87.12 192 ALA A CA 1
ATOM 1476 C C . ALA A 1 192 ? -25.680 -3.726 54.454 1.00 87.12 192 ALA A C 1
ATOM 1478 O O . ALA A 1 192 ? -26.389 -4.149 55.369 1.00 87.12 192 ALA A O 1
ATOM 1479 N N . GLU A 1 193 ? -24.815 -2.727 54.632 1.00 88.94 193 GLU A N 1
ATOM 1480 C CA . GLU A 1 193 ? -24.661 -2.012 55.901 1.00 88.94 193 GLU A CA 1
ATOM 1481 C C . GLU A 1 193 ? -25.905 -1.182 56.238 1.00 88.94 193 GLU A C 1
ATOM 1483 O O . GLU A 1 193 ? -26.462 -1.329 57.324 1.00 88.94 193 GLU A O 1
ATOM 1488 N N . PHE A 1 194 ? -26.430 -0.429 55.272 1.00 85.69 194 PHE A N 1
ATOM 1489 C CA . PHE A 1 194 ? -27.664 0.348 55.422 1.00 85.69 194 PHE A CA 1
ATOM 1490 C C . PHE A 1 194 ? -28.869 -0.497 55.885 1.00 85.69 194 PHE A C 1
ATOM 1492 O O . PHE A 1 194 ? -29.741 -0.043 56.625 1.00 85.69 194 PHE A O 1
ATOM 1499 N N . LEU A 1 195 ? -28.914 -1.772 55.504 1.00 82.06 195 LEU A N 1
ATOM 1500 C CA . LEU A 1 195 ? -29.977 -2.697 55.908 1.00 82.06 195 LEU A CA 1
ATOM 1501 C C . LEU A 1 195 ? -29.862 -3.168 57.346 1.00 82.06 195 LEU A C 1
ATOM 1503 O O . LEU A 1 195 ? -30.867 -3.468 57.997 1.00 82.06 195 LEU A O 1
ATOM 1507 N N . LYS A 1 196 ? -28.636 -3.246 57.853 1.00 85.81 196 LYS A N 1
ATOM 1508 C CA . LYS A 1 196 ? -28.400 -3.523 59.262 1.00 85.81 196 LYS A CA 1
ATOM 1509 C C . LYS A 1 196 ? -29.009 -2.416 60.121 1.00 85.81 196 LYS A C 1
ATOM 1511 O O . LYS A 1 196 ? -29.648 -2.739 61.121 1.00 85.81 196 LYS A O 1
ATOM 1516 N N . ASP A 1 197 ? -28.899 -1.164 59.685 1.00 86.75 197 ASP A N 1
ATOM 1517 C CA . ASP A 1 197 ? -29.479 -0.012 60.380 1.00 86.75 197 ASP A CA 1
ATOM 1518 C C . ASP A 1 197 ? -31.015 -0.067 60.385 1.00 86.75 197 ASP A C 1
ATOM 1520 O O . ASP A 1 197 ? -31.641 0.177 61.416 1.00 86.75 197 ASP A O 1
ATOM 1524 N N . PHE A 1 198 ? -31.654 -0.498 59.289 1.00 85.06 198 PHE A N 1
ATOM 1525 C CA . PHE A 1 198 ? -33.113 -0.674 59.278 1.00 85.06 198 PHE A CA 1
ATOM 1526 C C . PHE A 1 198 ? -33.619 -1.749 60.235 1.00 85.06 198 PHE A C 1
ATOM 1528 O O . PHE A 1 198 ? -34.671 -1.566 60.846 1.00 85.06 198 PHE A O 1
ATOM 1535 N N . ASN A 1 199 ? -32.888 -2.852 60.400 1.00 86.06 199 ASN A N 1
ATOM 1536 C CA . ASN A 1 199 ? -33.287 -3.878 61.365 1.00 86.06 199 ASN A CA 1
ATOM 1537 C C . ASN A 1 199 ? -33.293 -3.333 62.804 1.00 86.06 199 ASN A C 1
ATOM 1539 O O . ASN A 1 199 ? -34.142 -3.735 63.596 1.00 86.06 199 ASN A O 1
ATOM 1543 N N . GLN A 1 200 ? -32.409 -2.383 63.129 1.00 89.06 200 GLN A N 1
ATOM 1544 C CA . GLN A 1 200 ? -32.424 -1.711 64.433 1.00 89.06 200 GLN A CA 1
ATOM 1545 C C . GLN A 1 200 ? -33.671 -0.833 64.605 1.00 89.06 200 GLN A C 1
ATOM 1547 O O . GLN A 1 200 ? -34.264 -0.814 65.680 1.00 89.06 200 GLN A O 1
ATOM 1552 N N . VAL A 1 201 ? -34.113 -0.144 63.546 1.00 90.88 201 VAL A N 1
ATOM 1553 C CA . VAL A 1 201 ? -35.350 0.658 63.576 1.00 90.88 201 VAL A CA 1
ATOM 1554 C C . VAL A 1 201 ? -36.577 -0.222 63.827 1.00 90.88 201 VAL A C 1
ATOM 1556 O O . VAL A 1 201 ? -37.438 0.155 64.621 1.00 90.88 201 VAL A O 1
ATOM 1559 N N . VAL A 1 202 ? -36.635 -1.406 63.209 1.00 89.31 202 VAL A N 1
ATOM 1560 C CA . VAL A 1 202 ? -37.710 -2.387 63.448 1.00 89.31 202 VAL A CA 1
ATOM 1561 C C . VAL A 1 202 ? -37.724 -2.834 64.912 1.00 89.31 202 VAL A C 1
ATOM 1563 O O . VAL A 1 202 ? -38.766 -2.781 65.558 1.00 89.31 202 VAL A O 1
ATOM 1566 N N . GLU A 1 203 ? -36.565 -3.180 65.481 1.00 91.50 203 GLU A N 1
ATOM 1567 C CA . GLU A 1 203 ? -36.458 -3.579 66.894 1.00 91.50 203 GLU A CA 1
ATOM 1568 C C . GLU A 1 203 ? -36.896 -2.455 67.856 1.00 91.50 203 GLU A C 1
ATOM 1570 O O . GLU A 1 203 ? -37.556 -2.694 68.877 1.00 91.50 203 GLU A O 1
ATOM 1575 N N . MET A 1 204 ? -36.580 -1.201 67.519 1.00 92.69 204 MET A N 1
ATOM 1576 C CA . MET A 1 204 ? -37.050 -0.035 68.269 1.00 92.69 204 MET A CA 1
ATOM 1577 C C . MET A 1 204 ? -38.571 0.132 68.172 1.00 92.69 204 MET A C 1
ATOM 1579 O O . MET A 1 204 ? -39.211 0.394 69.194 1.00 92.69 204 MET A O 1
ATOM 1583 N N . ALA A 1 205 ? -39.161 -0.040 66.986 1.00 92.88 205 ALA A N 1
ATOM 1584 C CA . ALA A 1 205 ? -40.609 0.029 66.789 1.00 92.88 205 ALA A CA 1
ATOM 1585 C C . ALA A 1 205 ? -41.343 -1.066 67.584 1.00 92.88 205 ALA A C 1
ATOM 1587 O O . ALA A 1 205 ? -42.305 -0.765 68.296 1.00 92.88 205 ALA A O 1
ATOM 1588 N N . ASP A 1 206 ? -40.831 -2.300 67.572 1.00 91.69 206 ASP A N 1
ATOM 1589 C CA . ASP A 1 206 ? -41.349 -3.413 68.378 1.00 91.69 206 ASP A CA 1
ATOM 1590 C C . ASP A 1 206 ? -41.300 -3.100 69.880 1.00 91.69 206 ASP A C 1
ATOM 1592 O O . ASP A 1 206 ? -42.257 -3.339 70.626 1.00 91.69 206 ASP A O 1
ATOM 1596 N N . THR A 1 207 ? -40.199 -2.494 70.332 1.00 95.31 207 THR A N 1
ATOM 1597 C CA . THR A 1 207 ? -40.037 -2.066 71.726 1.00 95.31 207 THR A CA 1
ATOM 1598 C C . THR A 1 207 ? -41.057 -0.989 72.106 1.00 95.31 207 THR A C 1
ATOM 1600 O O . THR A 1 207 ? -41.673 -1.078 73.174 1.00 95.31 207 THR A O 1
ATOM 1603 N N . ILE A 1 208 ? -41.279 0.007 71.240 1.00 93.88 208 ILE A N 1
ATOM 1604 C CA . ILE A 1 208 ? -42.279 1.068 71.449 1.00 93.88 208 ILE A CA 1
ATOM 1605 C C . ILE A 1 208 ? -43.686 0.471 71.492 1.00 93.88 208 ILE A C 1
ATOM 1607 O O . ILE A 1 208 ? -44.463 0.823 72.381 1.00 93.88 208 ILE A O 1
ATOM 1611 N N . SER A 1 209 ? -44.007 -0.458 70.591 1.00 93.69 209 SER A N 1
ATOM 1612 C CA . SER A 1 209 ? -45.294 -1.157 70.567 1.00 93.69 209 SER A CA 1
ATOM 1613 C C . SER A 1 209 ? -45.534 -1.921 71.876 1.00 93.69 209 SER A C 1
ATOM 1615 O O . SER A 1 209 ? -46.552 -1.718 72.543 1.00 93.69 209 SER A O 1
ATOM 1617 N N . SER A 1 210 ? -44.543 -2.693 72.341 1.00 94.88 210 SER A N 1
ATOM 1618 C CA . SER A 1 210 ? -44.617 -3.418 73.619 1.00 94.88 210 SER A CA 1
ATOM 1619 C C . SER A 1 210 ? -44.768 -2.484 74.829 1.00 94.88 210 SER A C 1
ATOM 1621 O O . SER A 1 210 ? -45.552 -2.757 75.745 1.00 94.88 210 SER A O 1
ATOM 1623 N N . LEU A 1 211 ? -44.038 -1.363 74.852 1.00 94.12 211 LEU A N 1
ATOM 1624 C CA . LEU A 1 211 ? -44.145 -0.365 75.919 1.00 94.12 211 LEU A CA 1
ATOM 1625 C C . LEU A 1 211 ? -45.519 0.317 75.916 1.00 94.12 211 LEU A C 1
ATOM 1627 O O . LEU A 1 211 ? -46.103 0.537 76.980 1.00 94.12 211 LEU A O 1
ATOM 1631 N N . SER A 1 212 ? -46.048 0.607 74.731 1.00 95.75 212 SER A N 1
ATOM 1632 C CA . SER A 1 212 ? -47.371 1.195 74.532 1.00 95.75 212 SER A CA 1
ATOM 1633 C C . SER A 1 212 ? -48.469 0.259 75.033 1.00 95.75 212 SER A C 1
ATOM 1635 O O . SER A 1 212 ? -49.342 0.688 75.782 1.00 95.75 212 SER A O 1
ATOM 1637 N N . GLU A 1 213 ? -48.383 -1.043 74.750 1.00 93.56 213 GLU A N 1
ATOM 1638 C CA . GLU A 1 213 ? -49.325 -2.039 75.279 1.00 93.56 213 GLU A CA 1
ATOM 1639 C C . GLU A 1 213 ? -49.289 -2.144 76.807 1.00 93.56 213 GLU A C 1
ATOM 1641 O O . GLU A 1 213 ? -50.339 -2.152 77.456 1.00 93.56 213 GLU A O 1
ATOM 1646 N N . LYS A 1 214 ? -48.091 -2.169 77.406 1.00 95.62 214 LYS A N 1
ATOM 1647 C CA . LYS A 1 214 ? -47.939 -2.169 78.871 1.00 95.62 214 LYS A CA 1
ATOM 1648 C C . LYS A 1 214 ? -48.504 -0.896 79.496 1.00 95.62 214 LYS A C 1
ATOM 1650 O O . LYS A 1 214 ? -49.180 -0.967 80.520 1.00 95.62 214 LYS A O 1
ATOM 1655 N N . THR A 1 215 ? -48.257 0.254 78.874 1.00 95.69 215 THR A N 1
ATOM 1656 C CA . THR A 1 215 ? -48.761 1.554 79.337 1.00 95.69 215 THR A CA 1
ATOM 1657 C C . THR A 1 215 ? -50.281 1.620 79.228 1.00 95.69 215 THR A C 1
ATOM 1659 O O . THR A 1 215 ? -50.938 2.046 80.172 1.00 95.69 215 THR A O 1
ATOM 1662 N N . ASN A 1 216 ? -50.852 1.112 78.135 1.00 94.00 216 ASN A N 1
ATOM 1663 C CA . ASN A 1 216 ? -52.294 1.003 77.939 1.00 94.00 216 ASN A CA 1
ATOM 1664 C C . ASN A 1 216 ? -52.946 0.112 79.014 1.00 94.00 216 ASN A C 1
ATOM 1666 O O . ASN A 1 216 ? -53.966 0.483 79.592 1.00 94.00 216 ASN A O 1
ATOM 1670 N N . LEU A 1 217 ? -52.327 -1.026 79.354 1.00 94.81 217 LEU A N 1
ATOM 1671 C CA . LEU A 1 217 ? -52.789 -1.892 80.447 1.00 94.81 217 LEU A CA 1
ATOM 1672 C C . LEU A 1 217 ? -52.693 -1.211 81.821 1.00 94.81 217 LEU A C 1
ATOM 1674 O O . LEU A 1 217 ? -53.610 -1.333 82.634 1.00 94.81 217 LEU A O 1
ATOM 1678 N N . LEU A 1 218 ? -51.614 -0.470 82.087 1.00 93.81 218 LEU A N 1
ATOM 1679 C CA . LEU A 1 218 ? -51.468 0.312 83.319 1.00 93.81 218 LEU A CA 1
ATOM 1680 C C . LEU A 1 218 ? -52.525 1.421 83.416 1.00 93.81 218 LEU A C 1
ATOM 1682 O O . LEU A 1 218 ? -53.135 1.590 84.471 1.00 93.81 218 LEU A O 1
ATOM 1686 N N . ALA A 1 219 ? -52.779 2.134 82.318 1.00 94.69 219 ALA A N 1
ATOM 1687 C CA . ALA A 1 219 ? -53.794 3.178 82.221 1.00 94.69 219 ALA A CA 1
ATOM 1688 C C . ALA A 1 219 ? -55.214 2.625 82.404 1.00 94.69 219 ALA A C 1
ATOM 1690 O O . ALA A 1 219 ? -56.043 3.239 83.078 1.00 94.69 219 ALA A O 1
ATOM 1691 N N . LEU A 1 220 ? -55.487 1.431 81.871 1.00 92.31 220 LEU A N 1
ATOM 1692 C CA . LEU A 1 220 ? -56.742 0.720 82.091 1.00 92.31 220 LEU A CA 1
ATOM 1693 C C . LEU A 1 220 ? -56.930 0.368 83.572 1.00 92.31 220 LEU A C 1
ATOM 1695 O O . LEU A 1 220 ? -57.976 0.670 84.143 1.00 92.31 220 LEU A O 1
ATOM 1699 N N . ASN A 1 221 ? -55.907 -0.202 84.215 1.00 93.38 221 ASN A N 1
ATOM 1700 C CA . ASN A 1 221 ? -55.946 -0.514 85.646 1.00 93.38 221 ASN A CA 1
ATOM 1701 C C . ASN A 1 221 ? -56.146 0.749 86.500 1.00 93.38 221 ASN A C 1
ATOM 1703 O O . ASN A 1 221 ? -56.950 0.742 87.431 1.00 93.38 221 ASN A O 1
ATOM 1707 N N . ALA A 1 222 ? -55.470 1.849 86.155 1.00 92.88 222 ALA A N 1
ATOM 1708 C CA . ALA A 1 222 ? -55.637 3.137 86.823 1.00 92.88 222 ALA A CA 1
ATOM 1709 C C . ALA A 1 222 ? -57.048 3.717 86.627 1.00 92.88 222 ALA A C 1
ATOM 1711 O O . ALA A 1 222 ? -57.627 4.232 87.580 1.00 92.88 222 ALA A O 1
ATOM 1712 N N . SER A 1 223 ? -57.630 3.586 85.431 1.00 93.06 223 SER A N 1
ATOM 1713 C CA . SER A 1 223 ? -59.009 4.008 85.145 1.00 93.06 223 SER A CA 1
ATOM 1714 C C . SER A 1 223 ? -60.026 3.216 85.971 1.00 93.06 223 SER A C 1
ATOM 1716 O O . SER A 1 223 ? -60.967 3.795 86.514 1.00 93.06 223 SER A O 1
ATOM 1718 N N . ILE A 1 224 ? -59.817 1.900 86.112 1.00 90.44 224 ILE A N 1
ATOM 1719 C CA . ILE A 1 224 ? -60.656 1.022 86.941 1.00 90.44 224 ILE A CA 1
ATOM 1720 C C . ILE A 1 224 ? -60.580 1.442 88.415 1.00 90.44 224 ILE A C 1
ATOM 1722 O O . ILE A 1 224 ? -61.617 1.597 89.062 1.00 90.44 224 ILE A O 1
ATOM 1726 N N . GLU A 1 225 ? -59.379 1.669 88.950 1.00 93.25 225 GLU A N 1
ATOM 1727 C CA . GLU A 1 225 ? -59.212 2.041 90.360 1.00 93.25 225 GLU A CA 1
ATOM 1728 C C . GLU A 1 225 ? -59.712 3.471 90.642 1.00 93.25 225 GLU A C 1
ATOM 1730 O O . GLU A 1 225 ? -60.332 3.726 91.676 1.00 93.25 225 GLU A O 1
ATOM 1735 N N . ALA A 1 226 ? -59.550 4.393 89.687 1.00 92.44 226 ALA A N 1
ATOM 1736 C CA . ALA A 1 226 ? -60.124 5.735 89.756 1.00 92.44 226 ALA A CA 1
ATOM 1737 C C . ALA A 1 226 ? -61.663 5.707 89.777 1.00 92.44 226 ALA A C 1
ATOM 1739 O O . ALA A 1 226 ? -62.274 6.429 90.565 1.00 92.44 226 ALA A O 1
ATOM 1740 N N . ALA A 1 227 ? -62.296 4.838 88.979 1.00 89.56 227 ALA A N 1
ATOM 1741 C CA . ALA A 1 227 ? -63.743 4.619 89.031 1.00 89.56 227 ALA A CA 1
ATOM 1742 C C . ALA A 1 227 ? -64.185 4.013 90.376 1.00 89.56 227 ALA A C 1
ATOM 1744 O O . ALA A 1 227 ? -65.230 4.380 90.916 1.00 89.56 227 ALA A O 1
ATOM 1745 N N . ARG A 1 228 ? -63.366 3.124 90.953 1.00 90.81 228 ARG A N 1
ATOM 1746 C CA . ARG A 1 228 ? -63.620 2.481 92.251 1.00 90.81 228 ARG A CA 1
ATOM 1747 C C . ARG A 1 228 ? -63.575 3.459 93.429 1.00 90.81 228 ARG A C 1
ATOM 1749 O O . ARG A 1 228 ? -64.329 3.287 94.383 1.00 90.81 228 ARG A O 1
ATOM 1756 N N . ALA A 1 229 ? -62.738 4.495 93.353 1.00 90.56 229 ALA A N 1
ATOM 1757 C CA . ALA A 1 229 ? -62.646 5.563 94.353 1.00 90.56 229 ALA A CA 1
ATOM 1758 C C . ALA A 1 229 ? -63.807 6.587 94.297 1.00 90.56 229 ALA A C 1
ATOM 1760 O O . ALA A 1 229 ? -63.887 7.473 95.153 1.00 90.56 229 ALA A O 1
ATOM 1761 N N . GLY A 1 230 ? -64.717 6.481 93.318 1.00 88.06 230 GLY A N 1
ATOM 1762 C CA . GLY A 1 230 ? -65.889 7.352 93.187 1.00 88.06 230 GLY A CA 1
ATOM 1763 C C . GLY A 1 230 ? -65.525 8.820 92.925 1.00 88.06 230 GLY A C 1
ATOM 1764 O O . GLY A 1 230 ? -64.641 9.119 92.125 1.00 88.06 230 GLY A O 1
ATOM 1765 N N . GLU A 1 231 ? -66.193 9.757 93.608 1.00 85.50 231 GLU A N 1
ATOM 1766 C CA . GLU A 1 231 ? -65.983 11.210 93.437 1.00 85.50 231 GLU A CA 1
ATOM 1767 C C . GLU A 1 231 ? -64.526 11.649 93.695 1.00 85.50 231 GLU A C 1
ATOM 1769 O O . GLU A 1 231 ? -64.017 12.528 92.999 1.00 85.50 231 GLU A O 1
ATOM 1774 N N . LEU A 1 232 ? -63.815 10.999 94.629 1.00 86.00 232 LEU A N 1
ATOM 1775 C CA . LEU A 1 232 ? -62.414 11.317 94.952 1.00 86.00 232 LEU A CA 1
ATOM 1776 C C . LEU A 1 232 ? -61.432 10.922 93.831 1.00 86.00 232 LEU A C 1
ATOM 1778 O O . LEU A 1 232 ? -60.341 11.483 93.746 1.00 86.00 232 LEU A O 1
ATOM 1782 N N . GLY A 1 233 ? -61.808 9.974 92.964 1.00 89.88 233 GLY A N 1
ATOM 1783 C CA . GLY A 1 233 ? -60.974 9.461 91.870 1.00 89.88 233 GLY A CA 1
ATOM 1784 C C . GLY A 1 233 ? -61.175 10.167 90.528 1.00 89.88 233 GLY A C 1
ATOM 1785 O O . GLY A 1 233 ? -60.453 9.891 89.572 1.00 89.88 233 GLY A O 1
ATOM 1786 N N . ARG A 1 234 ? -62.125 11.103 90.429 1.00 87.75 234 ARG A N 1
ATOM 1787 C CA . ARG A 1 234 ? -62.566 11.684 89.151 1.00 87.75 234 ARG A CA 1
ATOM 1788 C C . ARG A 1 234 ? -61.451 12.393 88.367 1.00 87.75 234 ARG A C 1
ATOM 1790 O O . ARG A 1 234 ? -61.404 12.279 87.147 1.00 87.75 234 ARG A O 1
ATOM 1797 N N . GLY A 1 235 ? -60.529 13.077 89.050 1.00 90.31 235 GLY A N 1
ATOM 1798 C CA . GLY A 1 235 ? -59.351 13.688 88.413 1.00 90.31 235 GLY A CA 1
ATOM 1799 C C . GLY A 1 235 ? -58.348 12.656 87.883 1.00 90.31 235 GLY A C 1
ATOM 1800 O O . GLY A 1 235 ? -57.823 12.817 86.785 1.00 90.31 235 GLY A O 1
ATOM 1801 N N . PHE A 1 236 ? -58.140 11.558 88.618 1.00 91.44 236 PHE A N 1
ATOM 1802 C CA . PHE A 1 236 ? -57.285 10.450 88.182 1.00 91.44 236 PHE A CA 1
ATOM 1803 C C . PHE A 1 236 ? -57.878 9.694 86.990 1.00 91.44 236 PHE A C 1
ATOM 1805 O O . PHE A 1 236 ? -57.125 9.273 86.119 1.00 91.44 236 PHE A O 1
ATOM 1812 N N . ALA A 1 237 ? -59.206 9.573 86.911 1.00 91.81 237 ALA A N 1
ATOM 1813 C CA . ALA A 1 237 ? -59.880 8.936 85.781 1.00 91.81 237 ALA A CA 1
ATOM 1814 C C . ALA A 1 237 ? -59.627 9.683 84.458 1.00 91.81 237 ALA A C 1
ATOM 1816 O O . ALA A 1 237 ? -59.371 9.047 83.441 1.00 91.81 237 ALA A O 1
ATOM 1817 N N . VAL A 1 238 ? -59.636 11.024 84.477 1.00 92.56 238 VAL A N 1
ATOM 1818 C CA . VAL A 1 238 ? -59.334 11.843 83.286 1.00 92.56 238 VAL A CA 1
ATOM 1819 C C . VAL A 1 238 ? -57.886 11.643 82.835 1.00 92.56 238 VAL A C 1
ATOM 1821 O O . VAL A 1 238 ? -57.638 11.429 81.654 1.00 92.56 238 VAL A O 1
ATOM 1824 N N . VAL A 1 239 ? -56.933 11.655 83.774 1.00 95.00 239 VAL A N 1
ATOM 1825 C CA . VAL A 1 239 ? -55.516 11.407 83.457 1.00 95.00 239 VAL A CA 1
ATOM 1826 C C . VAL A 1 239 ? -55.319 9.994 82.909 1.00 95.00 239 VAL A C 1
ATOM 1828 O O . VAL A 1 239 ? -54.592 9.812 81.939 1.00 95.00 239 VAL A O 1
ATOM 1831 N N . ALA A 1 240 ? -55.972 8.991 83.495 1.00 94.44 240 ALA A N 1
ATOM 1832 C CA . ALA A 1 240 ? -55.849 7.609 83.053 1.00 94.44 240 ALA A CA 1
ATOM 1833 C C . ALA A 1 240 ? -56.404 7.395 81.629 1.00 94.44 240 ALA A C 1
ATOM 1835 O O . ALA A 1 240 ? -55.771 6.697 80.839 1.00 94.44 240 ALA A O 1
ATOM 1836 N N . GLU A 1 241 ? -57.514 8.043 81.260 1.00 93.75 241 GLU A N 1
ATOM 1837 C CA . GLU A 1 241 ? -58.049 7.992 79.890 1.00 93.75 241 GLU A CA 1
ATOM 1838 C C . GLU A 1 241 ? -57.138 8.713 78.877 1.00 93.75 241 GLU A C 1
ATOM 1840 O O . GLU A 1 241 ? -56.933 8.218 77.765 1.00 93.75 241 GLU A O 1
ATOM 1845 N N . GLU A 1 242 ? -56.518 9.832 79.266 1.00 95.75 242 GLU A N 1
ATOM 1846 C CA . GLU A 1 242 ? -55.539 10.538 78.427 1.00 95.75 242 GLU A CA 1
ATOM 1847 C C . GLU A 1 242 ? -54.280 9.685 78.195 1.00 95.75 242 GLU A C 1
ATOM 1849 O O . GLU A 1 242 ? -53.822 9.533 77.063 1.00 95.75 242 GLU A O 1
ATOM 1854 N N . VAL A 1 243 ? -53.756 9.037 79.246 1.00 96.12 243 VAL A N 1
ATOM 1855 C CA . VAL A 1 243 ? -52.620 8.102 79.130 1.00 96.12 243 VAL A CA 1
ATOM 1856 C C . VAL A 1 243 ? -52.981 6.910 78.241 1.00 96.12 243 VAL A C 1
ATOM 1858 O O . VAL A 1 243 ? -52.156 6.481 77.436 1.00 96.12 243 VAL A O 1
ATOM 1861 N N . LYS A 1 244 ? -54.214 6.393 78.333 1.00 94.00 244 LYS A N 1
ATOM 1862 C CA . LYS A 1 244 ? -54.712 5.323 77.455 1.00 94.00 244 LYS A CA 1
ATOM 1863 C C . LYS A 1 244 ? -54.714 5.762 75.987 1.00 94.00 244 LYS A C 1
ATOM 1865 O O . LYS A 1 244 ? -54.278 5.017 75.113 1.00 94.00 244 LYS A O 1
ATOM 1870 N N . THR A 1 245 ? -55.170 6.984 75.722 1.00 95.56 245 THR A N 1
ATOM 1871 C CA . THR A 1 245 ? -55.205 7.568 74.373 1.00 95.56 245 THR A CA 1
ATOM 1872 C C . THR A 1 245 ? -53.796 7.753 73.809 1.00 95.56 245 THR A C 1
ATOM 1874 O O . THR A 1 245 ? -53.529 7.314 72.691 1.00 95.56 245 THR A O 1
ATOM 1877 N N . LEU A 1 246 ? -52.867 8.301 74.600 1.00 95.31 246 LEU A N 1
ATOM 1878 C CA . LEU A 1 246 ? -51.454 8.439 74.224 1.00 95.31 246 LEU A CA 1
ATOM 1879 C C . LEU A 1 246 ? -50.784 7.083 73.961 1.00 95.31 246 LEU A C 1
ATOM 1881 O O . LEU A 1 246 ? -50.013 6.949 73.010 1.00 95.31 246 LEU A O 1
ATOM 1885 N N . ALA A 1 247 ? -51.088 6.068 74.775 1.00 95.31 247 ALA A N 1
ATOM 1886 C CA . ALA A 1 247 ? -50.565 4.718 74.593 1.00 95.31 247 ALA A CA 1
ATOM 1887 C C . ALA A 1 247 ? -51.064 4.082 73.284 1.00 95.31 247 ALA A C 1
ATOM 1889 O O . ALA A 1 247 ? -50.266 3.513 72.545 1.00 95.31 247 ALA A O 1
ATOM 1890 N N . ASN A 1 248 ? -52.350 4.227 72.948 1.00 94.56 248 ASN A N 1
ATOM 1891 C CA . ASN A 1 248 ? -52.877 3.747 71.666 1.00 94.56 248 ASN A CA 1
ATOM 1892 C C . ASN A 1 248 ? -52.255 4.499 70.480 1.00 94.56 248 ASN A C 1
ATOM 1894 O O . ASN A 1 248 ? -51.763 3.859 69.560 1.00 94.56 248 ASN A O 1
ATOM 1898 N N . ALA A 1 249 ? -52.157 5.831 70.547 1.00 95.25 249 ALA A N 1
ATOM 1899 C CA . ALA A 1 249 ? -51.503 6.626 69.503 1.00 95.25 249 ALA A CA 1
ATOM 1900 C C . ALA A 1 249 ? -50.021 6.244 69.300 1.00 95.25 249 ALA A C 1
ATOM 1902 O O . ALA A 1 249 ? -49.525 6.228 68.172 1.00 95.25 249 ALA A O 1
ATOM 1903 N N . SER A 1 250 ? -49.314 5.896 70.381 1.00 95.19 250 SER A N 1
ATOM 1904 C CA . SER A 1 250 ? -47.929 5.406 70.319 1.00 95.19 250 SER A CA 1
ATOM 1905 C C . SER A 1 250 ? -47.840 4.028 69.657 1.00 95.19 250 SER A C 1
ATOM 1907 O O . SER A 1 250 ? -46.935 3.791 68.858 1.00 95.19 250 SER A O 1
ATOM 1909 N N . LYS A 1 251 ? -48.797 3.135 69.942 1.00 93.88 251 LYS A N 1
ATOM 1910 C CA . LYS A 1 251 ? -48.897 1.821 69.296 1.00 93.88 251 LYS A CA 1
ATOM 1911 C C . LYS A 1 251 ? -49.190 1.947 67.799 1.00 93.88 251 LYS A C 1
ATOM 1913 O O . LYS A 1 251 ? -48.531 1.280 67.007 1.00 93.88 251 LYS A O 1
ATOM 1918 N N . ASP A 1 252 ? -50.125 2.813 67.422 1.00 94.88 252 ASP A N 1
ATOM 1919 C CA . ASP A 1 252 ? -50.466 3.060 66.019 1.00 94.88 252 ASP A CA 1
ATOM 1920 C C . ASP A 1 252 ? -49.253 3.629 65.264 1.00 94.88 252 ASP A C 1
ATOM 1922 O O . ASP A 1 252 ? -48.876 3.110 64.218 1.00 94.88 252 ASP A O 1
ATOM 1926 N N . SER A 1 253 ? -48.543 4.594 65.863 1.00 94.69 253 SER A N 1
ATOM 1927 C CA . SER A 1 253 ? -47.304 5.146 65.289 1.00 94.69 253 SER A CA 1
ATOM 1928 C C . SER A 1 253 ? -46.211 4.083 65.114 1.00 94.69 253 SER A C 1
ATOM 1930 O O . SER A 1 253 ? -45.510 4.074 64.104 1.00 94.69 253 SER A O 1
ATOM 1932 N N . ALA A 1 254 ? -46.055 3.167 66.077 1.00 93.50 254 ALA A N 1
ATOM 1933 C CA . ALA A 1 254 ? -45.113 2.054 65.957 1.00 93.50 254 ALA A CA 1
ATOM 1934 C C . ALA A 1 254 ? -45.509 1.079 64.835 1.00 93.50 254 ALA A C 1
ATOM 1936 O O . ALA A 1 254 ? -44.640 0.599 64.109 1.00 93.50 254 ALA A O 1
ATOM 1937 N N . SER A 1 255 ? -46.810 0.827 64.654 1.00 92.75 255 SER A N 1
ATOM 1938 C CA . SER A 1 255 ? -47.326 0.014 63.547 1.00 92.75 255 SER A CA 1
ATOM 1939 C C . SER A 1 255 ? -47.073 0.666 62.185 1.00 92.75 255 SER A C 1
ATOM 1941 O O . SER A 1 255 ? -46.742 -0.037 61.230 1.00 92.75 255 SER A O 1
ATOM 1943 N N . ASP A 1 256 ? -47.214 1.987 62.077 1.00 94.44 256 ASP A N 1
ATOM 1944 C CA . ASP A 1 256 ? -46.915 2.718 60.842 1.00 94.44 256 ASP A CA 1
ATOM 1945 C C . ASP A 1 256 ? -45.419 2.629 60.494 1.00 94.44 256 ASP A C 1
ATOM 1947 O O . ASP A 1 256 ? -45.061 2.417 59.333 1.00 94.44 256 ASP A O 1
ATOM 1951 N N . ILE A 1 257 ? -44.536 2.722 61.500 1.00 92.56 257 ILE A N 1
ATOM 1952 C CA . ILE A 1 257 ? -43.089 2.521 61.317 1.00 92.56 257 ILE A CA 1
ATOM 1953 C C . ILE A 1 257 ? -42.802 1.105 60.798 1.00 92.56 257 ILE A C 1
ATOM 1955 O O . ILE A 1 257 ? -42.062 0.966 59.822 1.00 92.56 257 ILE A O 1
ATOM 1959 N N . ASP A 1 258 ? -43.407 0.066 61.387 1.00 89.06 258 ASP A N 1
ATOM 1960 C CA . ASP A 1 258 ? -43.217 -1.319 60.929 1.00 89.06 258 ASP A CA 1
ATOM 1961 C C . ASP A 1 258 ? -43.660 -1.510 59.469 1.00 89.06 258 ASP A C 1
ATOM 1963 O O . ASP A 1 258 ? -42.927 -2.090 58.664 1.00 89.06 258 ASP A O 1
ATOM 1967 N N . GLN A 1 259 ? -44.805 -0.943 59.070 1.00 91.25 259 GLN A N 1
ATOM 1968 C CA . GLN A 1 259 ? -45.265 -1.002 57.677 1.00 91.25 259 GLN A CA 1
ATOM 1969 C C . GLN A 1 259 ? -44.274 -0.350 56.704 1.00 91.25 259 GLN A C 1
ATOM 1971 O O . GLN A 1 259 ? -43.984 -0.911 55.640 1.00 91.25 259 GLN A O 1
ATOM 1976 N N . VAL A 1 260 ? -43.721 0.813 57.061 1.00 90.50 260 VAL A N 1
ATOM 1977 C CA . VAL A 1 260 ? -42.699 1.493 56.250 1.00 90.50 260 VAL A CA 1
ATOM 1978 C C . VAL A 1 260 ? -41.431 0.639 56.151 1.00 90.50 260 VAL A C 1
ATOM 1980 O O . VAL A 1 260 ? -40.892 0.463 55.054 1.00 90.50 260 VAL A O 1
ATOM 1983 N N . CYS A 1 261 ? -40.982 0.045 57.257 1.00 89.69 261 CYS A N 1
ATOM 1984 C CA . CYS A 1 261 ? -39.831 -0.857 57.278 1.00 89.69 261 CYS A CA 1
ATOM 1985 C C . CYS A 1 261 ? -40.055 -2.128 56.438 1.00 89.69 261 CYS A C 1
ATOM 1987 O O . CYS A 1 261 ? -39.150 -2.546 55.711 1.00 89.69 261 CYS A O 1
ATOM 1989 N N . GLN A 1 262 ? -41.252 -2.721 56.458 1.00 88.31 262 GLN A N 1
ATOM 1990 C CA . GLN A 1 262 ? -41.589 -3.859 55.595 1.00 88.31 262 GLN A CA 1
ATOM 1991 C C . GLN A 1 262 ? -41.535 -3.484 54.110 1.00 88.31 262 GLN A C 1
ATOM 1993 O O . GLN A 1 262 ? -40.951 -4.219 53.309 1.00 88.31 262 GLN A O 1
ATOM 1998 N N . ALA A 1 263 ? -42.086 -2.326 53.731 1.00 90.12 263 ALA A N 1
ATOM 1999 C CA . ALA A 1 263 ? -42.021 -1.840 52.354 1.00 90.12 263 ALA A CA 1
ATOM 2000 C C . ALA A 1 263 ? -40.567 -1.623 51.890 1.00 90.12 263 ALA A C 1
ATOM 2002 O O . ALA A 1 263 ? -40.204 -1.992 50.768 1.00 90.12 263 ALA A O 1
ATOM 2003 N N . LEU A 1 264 ? -39.713 -1.087 52.768 1.00 88.38 264 LEU A N 1
ATOM 2004 C CA . LEU A 1 264 ? -38.278 -0.933 52.516 1.00 88.38 264 LEU A CA 1
ATOM 2005 C C . LEU A 1 264 ? -37.568 -2.280 52.336 1.00 88.38 264 LEU A C 1
ATOM 2007 O O . LEU A 1 264 ? -36.738 -2.411 51.438 1.00 88.38 264 LEU A O 1
ATOM 2011 N N . ARG A 1 265 ? -37.940 -3.304 53.110 1.00 85.56 265 ARG A N 1
ATOM 2012 C CA . ARG A 1 265 ? -37.391 -4.664 52.986 1.00 85.56 265 ARG A CA 1
ATOM 2013 C C . ARG A 1 265 ? -37.722 -5.320 51.643 1.00 85.56 265 ARG A C 1
ATOM 2015 O O . ARG A 1 265 ? -36.896 -6.033 51.079 1.00 85.56 265 ARG A O 1
ATOM 2022 N N . VAL A 1 266 ? -38.907 -5.062 51.090 1.00 90.62 266 VAL A N 1
ATOM 2023 C CA . VAL A 1 266 ? -39.256 -5.521 49.733 1.00 90.62 266 VAL A CA 1
ATOM 2024 C C . VAL A 1 266 ? -38.406 -4.793 48.688 1.00 90.62 266 VAL A C 1
ATOM 2026 O O . VAL A 1 266 ? -37.817 -5.429 47.815 1.00 90.62 266 VAL A O 1
ATOM 2029 N N . LYS A 1 267 ? -38.275 -3.463 48.803 1.00 89.50 267 LYS A N 1
ATOM 2030 C CA . LYS A 1 267 ? -37.434 -2.655 47.900 1.00 89.50 267 LYS A CA 1
ATOM 2031 C C . LYS A 1 267 ? -35.969 -3.080 47.929 1.00 89.50 267 LYS A C 1
ATOM 2033 O O . LYS A 1 267 ? -35.311 -3.099 46.895 1.00 89.50 267 LYS A O 1
ATOM 2038 N N . GLN A 1 268 ? -35.476 -3.468 49.094 1.00 85.75 268 GLN A N 1
ATOM 2039 C CA . GLN A 1 268 ? -34.161 -4.065 49.256 1.00 85.75 268 GLN A CA 1
ATOM 2040 C C . GLN A 1 268 ? -34.003 -5.349 48.438 1.00 85.75 268 GLN A C 1
ATOM 2042 O O . GLN A 1 268 ? -33.021 -5.477 47.713 1.00 85.75 268 GLN A O 1
ATOM 2047 N N . GLN A 1 269 ? -34.928 -6.305 48.560 1.00 88.12 269 GLN A N 1
ATOM 2048 C CA . GLN A 1 269 ? -34.821 -7.575 47.832 1.00 88.12 269 GLN A CA 1
ATOM 2049 C C . GLN A 1 269 ? -34.780 -7.340 46.316 1.00 88.12 269 GLN A C 1
ATOM 2051 O O . GLN A 1 269 ? -34.021 -7.994 45.602 1.00 88.12 269 GLN A O 1
ATOM 2056 N N . GLU A 1 270 ? -35.535 -6.351 45.825 1.00 92.00 270 GLU A N 1
ATOM 2057 C CA . GLU A 1 270 ? -35.448 -5.904 44.430 1.00 92.00 270 GLU A CA 1
ATOM 2058 C C . GLU A 1 270 ? -34.045 -5.361 44.081 1.00 92.00 270 GLU A C 1
ATOM 2060 O O . GLU A 1 270 ? -33.531 -5.634 42.995 1.00 92.00 270 GLU A O 1
ATOM 2065 N N . ILE A 1 271 ? -33.411 -4.595 44.977 1.00 91.44 271 ILE A N 1
ATOM 2066 C CA . ILE A 1 271 ? -32.048 -4.066 44.793 1.00 91.44 271 ILE A CA 1
ATOM 2067 C C . ILE A 1 271 ? -31.005 -5.195 44.796 1.00 91.44 271 ILE A C 1
ATOM 2069 O O . ILE A 1 271 ? -30.117 -5.197 43.946 1.00 91.44 271 ILE A O 1
ATOM 2073 N N . GLU A 1 272 ? -31.122 -6.182 45.686 1.00 89.38 272 GLU A N 1
ATOM 2074 C CA . GLU A 1 272 ? -30.218 -7.340 45.740 1.00 89.38 272 GLU A CA 1
ATOM 2075 C C . GLU A 1 272 ? -30.253 -8.149 44.436 1.00 89.38 272 GLU A C 1
ATOM 2077 O O . GLU A 1 272 ? -29.200 -8.446 43.865 1.00 89.38 272 GLU A O 1
ATOM 2082 N N . GLN A 1 273 ? -31.452 -8.420 43.908 1.00 92.56 273 GLN A N 1
ATOM 2083 C CA . GLN A 1 273 ? -31.620 -9.084 42.610 1.00 92.56 273 GLN A CA 1
ATOM 2084 C C . GLN A 1 273 ? -30.997 -8.270 41.468 1.00 92.56 273 GLN A C 1
ATOM 2086 O O . GLN A 1 273 ? -30.351 -8.830 40.578 1.00 92.56 273 GLN A O 1
ATOM 2091 N N . LYS A 1 274 ? -31.146 -6.938 41.494 1.00 93.62 274 LYS A N 1
ATOM 2092 C CA . LYS A 1 274 ? -30.515 -6.048 40.509 1.00 93.62 274 LYS A CA 1
ATOM 2093 C C . LYS A 1 274 ? -28.991 -6.066 40.604 1.00 93.62 274 LYS A C 1
ATOM 2095 O O . LYS A 1 274 ? -28.343 -6.074 39.561 1.00 93.62 274 LYS A O 1
ATOM 2100 N N . PHE A 1 275 ? -28.415 -6.109 41.805 1.00 92.12 275 PHE A N 1
ATOM 2101 C CA . PHE A 1 275 ? -26.966 -6.233 41.974 1.00 92.12 275 PHE A CA 1
ATOM 2102 C C . PHE A 1 275 ? -26.432 -7.565 41.459 1.00 92.12 275 PHE A C 1
ATOM 2104 O O . PHE A 1 275 ? -25.360 -7.594 40.864 1.00 92.12 275 PHE A O 1
ATOM 2111 N N . GLU A 1 276 ? -27.160 -8.661 41.657 1.00 91.00 276 GLU A N 1
ATOM 2112 C CA . GLU A 1 276 ? -26.760 -9.964 41.126 1.00 91.00 276 GLU A CA 1
ATOM 2113 C C . GLU A 1 276 ? -26.817 -9.996 39.593 1.00 91.00 276 GLU A C 1
ATOM 2115 O O . GLU A 1 276 ? -25.860 -10.421 38.944 1.00 91.00 276 GLU A O 1
ATOM 2120 N N . ALA A 1 277 ? -27.879 -9.446 38.998 1.00 94.19 277 ALA A N 1
ATOM 2121 C CA . ALA A 1 277 ? -27.966 -9.273 37.550 1.00 94.19 277 ALA A CA 1
ATOM 2122 C C . ALA A 1 277 ? -26.837 -8.379 37.004 1.00 94.19 277 ALA A C 1
ATOM 2124 O O . ALA A 1 277 ? -26.216 -8.716 35.994 1.00 94.19 277 ALA A O 1
ATOM 2125 N N . LEU A 1 278 ? -26.534 -7.271 37.690 1.00 94.44 278 LEU A N 1
ATOM 2126 C CA . LEU A 1 278 ? -25.457 -6.356 37.317 1.00 94.44 278 LEU A CA 1
ATOM 2127 C C . LEU A 1 278 ? -24.082 -7.030 37.414 1.00 94.44 278 LEU A C 1
ATOM 2129 O O . LEU A 1 278 ? -23.296 -6.931 36.476 1.00 94.44 278 LEU A O 1
ATOM 2133 N N . ALA A 1 279 ? -23.810 -7.768 38.492 1.00 91.31 279 ALA A N 1
ATOM 2134 C CA . ALA A 1 279 ? -22.562 -8.507 38.671 1.00 91.31 279 ALA A CA 1
ATOM 2135 C C . ALA A 1 279 ? -22.361 -9.566 37.574 1.00 91.31 279 ALA A C 1
ATOM 2137 O O . ALA A 1 279 ? -21.273 -9.664 37.004 1.00 91.31 279 ALA A O 1
ATOM 2138 N N . ASN A 1 280 ? -23.418 -10.305 37.222 1.00 93.88 280 ASN A N 1
ATOM 2139 C CA . ASN A 1 280 ? -23.381 -11.275 36.126 1.00 93.88 280 ASN A CA 1
ATOM 2140 C C . ASN A 1 280 ? -23.110 -10.594 34.777 1.00 93.88 280 ASN A C 1
ATOM 2142 O O . ASN A 1 280 ? -22.227 -11.028 34.035 1.00 93.88 280 ASN A O 1
ATOM 2146 N N . SER A 1 281 ? -23.815 -9.495 34.482 1.00 95.38 281 SER A N 1
ATOM 2147 C CA . SER A 1 281 ? -23.604 -8.721 33.253 1.00 95.38 281 SER A CA 1
ATOM 2148 C C . SER A 1 281 ? -22.176 -8.198 33.158 1.00 95.38 281 SER A C 1
ATOM 2150 O O . SER A 1 281 ? -21.584 -8.209 32.084 1.00 95.38 281 SER A O 1
ATOM 2152 N N . LEU A 1 282 ? -21.610 -7.744 34.271 1.00 94.75 282 LEU A N 1
ATOM 2153 C CA . LEU A 1 282 ? -20.286 -7.147 34.297 1.00 94.75 282 LEU A CA 1
ATOM 2154 C C . LEU A 1 282 ? -19.174 -8.194 34.218 1.00 94.75 282 LEU A C 1
ATOM 2156 O O . LEU A 1 28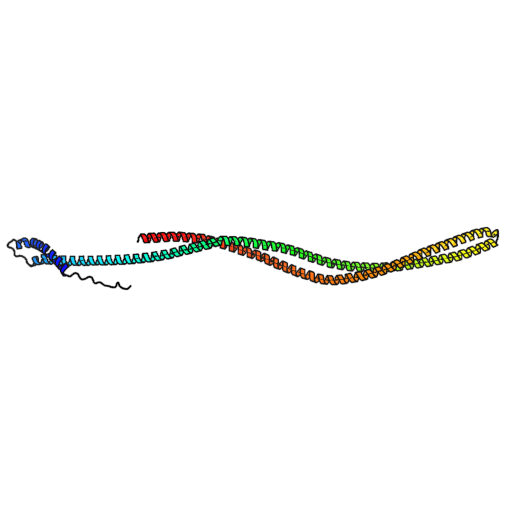2 ? -18.177 -7.971 33.538 1.00 94.75 282 LEU A O 1
ATOM 2160 N N . SER A 1 283 ? -19.378 -9.368 34.822 1.00 93.12 283 SER A N 1
ATOM 2161 C CA . SER A 1 283 ? -18.509 -10.532 34.628 1.00 93.12 283 SER A CA 1
ATOM 2162 C C . SER A 1 283 ? -18.491 -10.977 33.162 1.00 93.12 283 SER A C 1
ATOM 2164 O O . SER A 1 283 ? -17.423 -11.214 32.594 1.00 93.12 283 SER A O 1
ATOM 2166 N N . GLN A 1 284 ? -19.658 -11.016 32.509 1.00 95.44 284 GLN A N 1
ATOM 2167 C CA . GLN A 1 284 ? -19.748 -11.305 31.079 1.00 95.44 284 GLN A CA 1
ATOM 2168 C C . GLN A 1 284 ? -19.039 -10.235 30.237 1.00 95.44 284 GLN A C 1
ATOM 2170 O O . GLN A 1 284 ? -18.252 -10.590 29.358 1.00 95.44 284 GLN A O 1
ATOM 2175 N N . SER A 1 285 ? -19.268 -8.949 30.521 1.00 95.06 285 SER A N 1
ATOM 2176 C CA . SER A 1 285 ? -18.582 -7.840 29.847 1.00 95.06 285 SER A CA 1
ATOM 2177 C C . SER A 1 285 ? -17.068 -7.915 30.023 1.00 95.06 285 SER A C 1
ATOM 2179 O O . SER A 1 285 ? -16.343 -7.731 29.053 1.00 95.06 285 SER A O 1
ATOM 2181 N N . MET A 1 286 ? -16.574 -8.253 31.217 1.00 93.38 286 MET A N 1
ATOM 2182 C CA . MET A 1 286 ? -15.141 -8.417 31.468 1.00 93.38 286 MET A CA 1
ATOM 2183 C C . MET A 1 286 ? -14.554 -9.557 30.627 1.00 93.38 286 MET A C 1
ATOM 2185 O O . MET A 1 286 ? -13.556 -9.363 29.941 1.00 93.38 286 MET A O 1
ATOM 2189 N N . ASN A 1 287 ? -15.207 -10.723 30.604 1.00 93.62 287 ASN A N 1
ATOM 2190 C CA . ASN A 1 287 ? -14.759 -11.860 29.796 1.00 93.62 287 ASN A CA 1
ATOM 2191 C C . ASN A 1 287 ? -14.743 -11.535 28.292 1.00 93.62 287 ASN A C 1
ATOM 2193 O O . ASN A 1 287 ? -13.784 -11.875 27.591 1.00 93.62 287 ASN A O 1
ATOM 2197 N N . LEU A 1 288 ? -15.783 -10.862 27.788 1.00 93.81 288 LEU A N 1
ATOM 2198 C CA . LEU A 1 288 ? -15.860 -10.427 26.391 1.00 93.81 288 LEU A CA 1
ATOM 2199 C C . LEU A 1 288 ? -14.780 -9.394 26.059 1.00 93.81 288 LEU A C 1
ATOM 2201 O O . LEU A 1 288 ? -14.116 -9.527 25.036 1.00 93.81 288 LEU A O 1
ATOM 2205 N N . SER A 1 289 ? -14.553 -8.411 26.927 1.00 93.69 289 SER A N 1
ATOM 2206 C CA . SER A 1 289 ? -13.545 -7.376 26.695 1.00 93.69 289 SER A CA 1
ATOM 2207 C C . SER A 1 289 ? -12.121 -7.921 26.787 1.00 93.69 289 SER A C 1
ATOM 2209 O O . SER A 1 289 ? -11.306 -7.590 25.936 1.00 93.69 289 SER A O 1
ATOM 2211 N N . THR A 1 290 ? -11.808 -8.816 27.732 1.00 91.69 290 THR A N 1
ATOM 2212 C CA . THR A 1 290 ? -10.475 -9.441 27.828 1.00 91.69 290 THR A CA 1
ATOM 2213 C C . THR A 1 290 ? -10.193 -10.381 26.652 1.00 91.69 290 THR A C 1
ATOM 2215 O O . THR A 1 290 ? -9.109 -10.339 26.069 1.00 91.69 290 THR A O 1
ATOM 2218 N N . SER A 1 291 ? -11.162 -11.215 26.257 1.00 92.75 291 SER A N 1
ATOM 2219 C CA . SER A 1 291 ? -11.001 -12.075 25.072 1.00 92.75 291 SER A CA 1
ATOM 2220 C C . SER A 1 291 ? -10.934 -11.257 23.777 1.00 92.75 291 SER A C 1
ATOM 2222 O O . SER A 1 291 ? -10.094 -11.531 22.920 1.00 92.75 291 SER A O 1
ATOM 2224 N N . GLY A 1 292 ? -11.753 -10.208 23.663 1.00 91.31 292 GLY A N 1
ATOM 2225 C CA . GLY A 1 292 ? -11.712 -9.236 22.573 1.00 91.31 292 GLY A CA 1
ATOM 2226 C C . GLY A 1 292 ? -10.365 -8.521 22.480 1.00 91.31 292 GLY A C 1
ATOM 2227 O O . GLY A 1 292 ? -9.788 -8.464 21.397 1.00 91.31 292 GLY A O 1
ATOM 2228 N N . GLN A 1 293 ? -9.816 -8.067 23.609 1.00 92.62 293 GLN A N 1
ATOM 2229 C CA . GLN A 1 293 ? -8.492 -7.449 23.692 1.00 92.62 293 GLN A CA 1
ATOM 2230 C C . GLN A 1 293 ? -7.392 -8.409 23.228 1.00 92.62 293 GLN A C 1
ATOM 2232 O O . GLN A 1 293 ? -6.542 -8.017 22.433 1.00 92.62 293 GLN A O 1
ATOM 2237 N N . SER A 1 294 ? -7.411 -9.670 23.672 1.00 91.69 294 SER A N 1
ATOM 2238 C CA . SER A 1 294 ? -6.410 -10.657 23.247 1.00 91.69 294 SER A CA 1
ATOM 2239 C C . SER A 1 294 ? -6.480 -10.942 21.745 1.00 91.69 294 SER A C 1
ATOM 2241 O O . SER A 1 294 ? -5.443 -10.995 21.086 1.00 91.69 294 SER A O 1
ATOM 2243 N N . ASN A 1 295 ? -7.687 -11.120 21.199 1.00 92.00 295 ASN A N 1
ATOM 2244 C CA . ASN A 1 295 ? -7.876 -11.360 19.767 1.00 92.00 295 ASN A CA 1
ATOM 2245 C C . ASN A 1 295 ? -7.426 -10.156 18.940 1.00 92.00 295 ASN A C 1
ATOM 2247 O O . ASN A 1 295 ? -6.728 -10.315 17.938 1.00 92.00 295 ASN A O 1
ATOM 2251 N N . LEU A 1 296 ? -7.799 -8.953 19.376 1.00 91.75 296 LEU A N 1
ATOM 2252 C CA . LEU A 1 296 ? -7.425 -7.742 18.674 1.00 91.75 296 LEU A CA 1
ATOM 2253 C C . LEU A 1 296 ? -5.925 -7.473 18.756 1.00 91.75 296 LEU A C 1
ATOM 2255 O O . LEU A 1 296 ? -5.354 -7.065 17.757 1.00 91.75 296 LEU A O 1
ATOM 2259 N N . SER A 1 297 ? -5.277 -7.736 19.892 1.00 90.31 297 SER A N 1
ATOM 2260 C CA . SER A 1 297 ? -3.824 -7.595 20.034 1.00 90.31 297 SER A CA 1
ATOM 2261 C C . SER A 1 297 ? -3.073 -8.430 18.989 1.00 90.31 297 SER A C 1
ATOM 2263 O O . SER A 1 297 ? -2.212 -7.909 18.283 1.00 90.31 297 SER A O 1
ATOM 2265 N N . GLY A 1 298 ? -3.478 -9.690 18.785 1.00 91.12 298 GLY A N 1
ATOM 2266 C CA . GLY A 1 298 ? -2.896 -10.535 17.735 1.00 91.12 298 GLY A CA 1
ATOM 2267 C C . GLY A 1 298 ? -3.172 -10.012 16.320 1.00 91.12 298 GLY A C 1
ATOM 2268 O O . GLY A 1 298 ? -2.268 -9.945 15.488 1.00 91.12 298 GLY A O 1
ATOM 2269 N N . GLN A 1 299 ? -4.406 -9.582 16.032 1.00 92.06 299 GLN A N 1
ATOM 2270 C CA . GLN A 1 299 ? -4.736 -8.967 14.736 1.00 92.06 299 GLN A CA 1
ATOM 2271 C C . GLN A 1 299 ? -3.953 -7.671 14.494 1.00 92.06 299 GLN A C 1
ATOM 2273 O O . GLN A 1 299 ? -3.535 -7.399 13.369 1.00 92.06 299 GLN A O 1
ATOM 2278 N N . MET A 1 300 ? -3.729 -6.898 15.552 1.00 92.25 300 MET A N 1
ATOM 2279 C CA . MET A 1 300 ? -2.992 -5.649 15.519 1.00 92.25 300 MET A CA 1
ATOM 2280 C C . MET A 1 300 ? -1.518 -5.873 15.207 1.00 92.25 300 MET A C 1
ATOM 2282 O O . MET A 1 300 ? -0.956 -5.171 14.373 1.00 92.25 300 MET A O 1
ATOM 2286 N N . GLU A 1 301 ? -0.894 -6.862 15.843 1.00 92.12 301 GLU A N 1
ATOM 2287 C CA . GLU A 1 301 ? 0.495 -7.228 15.575 1.00 92.12 301 GLU A CA 1
ATOM 2288 C C . GLU A 1 301 ? 0.696 -7.564 14.088 1.00 92.12 301 GLU A C 1
ATOM 2290 O O . GLU A 1 301 ? 1.605 -7.038 13.438 1.00 92.12 301 GLU A O 1
ATOM 2295 N N . HIS A 1 302 ? -0.217 -8.351 13.511 1.00 93.69 302 HIS A N 1
ATOM 2296 C CA . HIS A 1 302 ? -0.209 -8.651 12.080 1.00 93.69 302 HIS A CA 1
ATOM 2297 C C . HIS A 1 302 ? -0.428 -7.405 11.208 1.00 93.69 302 HIS A C 1
ATOM 2299 O O . HIS A 1 302 ? 0.279 -7.230 10.214 1.00 93.69 302 HIS A O 1
ATOM 2305 N N . ALA A 1 303 ? -1.370 -6.529 11.569 1.00 94.19 303 ALA A N 1
ATOM 2306 C CA . ALA A 1 303 ? -1.649 -5.304 10.822 1.00 94.19 303 ALA A CA 1
ATOM 2307 C C . ALA A 1 303 ? -0.455 -4.334 10.833 1.00 94.19 303 ALA A C 1
ATOM 2309 O O . ALA A 1 303 ? -0.063 -3.821 9.785 1.00 94.19 303 ALA A O 1
ATOM 2310 N N . LEU A 1 304 ? 0.168 -4.126 11.995 1.00 94.06 304 LEU A N 1
ATOM 2311 C CA . LEU A 1 304 ? 1.350 -3.275 12.145 1.00 94.06 304 LEU A CA 1
ATOM 2312 C C . LEU A 1 304 ? 2.560 -3.844 11.397 1.00 94.06 304 LEU A C 1
ATOM 2314 O O . LEU A 1 304 ? 3.292 -3.088 10.760 1.00 94.06 304 LEU A O 1
ATOM 2318 N N . SER A 1 305 ? 2.744 -5.168 11.413 1.00 95.75 305 SER A N 1
ATOM 2319 C CA . SER A 1 305 ? 3.778 -5.831 10.612 1.00 95.75 305 SER A CA 1
ATOM 2320 C C . SER A 1 305 ? 3.550 -5.626 9.109 1.00 95.75 305 SER A C 1
ATOM 2322 O O . SER A 1 305 ? 4.478 -5.247 8.393 1.00 95.75 305 SER A O 1
ATOM 2324 N N . ALA A 1 306 ? 2.313 -5.789 8.629 1.00 96.12 306 ALA A N 1
ATOM 2325 C CA . ALA A 1 306 ? 1.967 -5.541 7.230 1.00 96.12 306 ALA A CA 1
ATOM 2326 C C . ALA A 1 306 ? 2.201 -4.074 6.826 1.00 96.12 306 ALA A C 1
ATOM 2328 O O . ALA A 1 306 ? 2.730 -3.811 5.749 1.00 96.12 306 ALA A O 1
ATOM 2329 N N . ILE A 1 307 ? 1.871 -3.121 7.701 1.00 96.44 307 ILE A N 1
ATOM 2330 C CA . ILE A 1 307 ? 2.139 -1.688 7.503 1.00 96.44 307 ILE A CA 1
ATOM 2331 C C . ILE A 1 307 ? 3.637 -1.403 7.360 1.00 96.44 307 ILE A C 1
ATOM 2333 O O . ILE A 1 307 ? 4.032 -0.593 6.521 1.00 96.44 307 ILE A O 1
ATOM 2337 N N . GLU A 1 308 ? 4.483 -2.051 8.158 1.00 95.12 308 GLU A N 1
ATOM 2338 C CA . GLU A 1 308 ? 5.937 -1.877 8.076 1.00 95.12 308 GLU A CA 1
ATOM 2339 C C . GLU A 1 308 ? 6.497 -2.416 6.749 1.00 95.12 308 GLU A C 1
ATOM 2341 O O . GLU A 1 308 ? 7.308 -1.760 6.088 1.00 95.12 308 GLU A O 1
ATOM 2346 N N . ILE A 1 309 ? 5.990 -3.571 6.306 1.00 96.69 309 ILE A N 1
ATOM 2347 C CA . ILE A 1 309 ? 6.315 -4.150 4.996 1.00 96.69 309 ILE A CA 1
ATOM 2348 C C . ILE A 1 309 ? 5.882 -3.203 3.868 1.00 96.69 309 ILE A C 1
ATOM 2350 O O . ILE A 1 309 ? 6.672 -2.916 2.969 1.00 96.69 309 ILE A O 1
ATOM 2354 N N . ILE A 1 310 ? 4.660 -2.662 3.929 1.00 96.69 310 ILE A N 1
ATOM 2355 C CA . ILE A 1 310 ? 4.155 -1.698 2.939 1.00 96.69 310 ILE A CA 1
ATOM 2356 C C . ILE A 1 310 ? 5.027 -0.438 2.914 1.00 96.69 310 ILE A C 1
ATOM 2358 O O . ILE A 1 310 ? 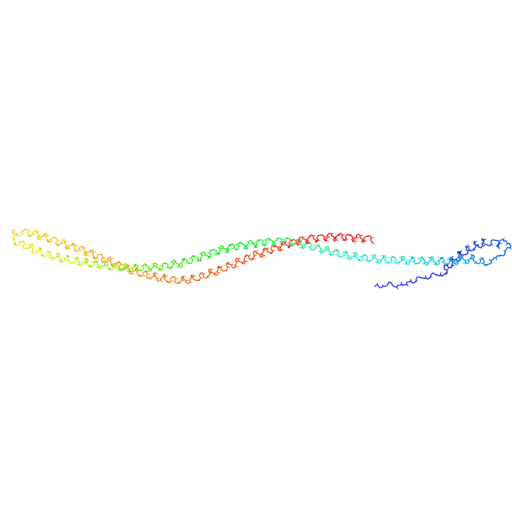5.403 0.008 1.836 1.00 96.69 310 ILE A O 1
ATOM 2362 N N . ASN A 1 311 ? 5.398 0.121 4.068 1.00 95.75 311 ASN A N 1
ATOM 2363 C CA . ASN A 1 311 ? 6.275 1.296 4.135 1.00 95.75 311 ASN A CA 1
ATOM 2364 C C . ASN A 1 311 ? 7.648 1.051 3.499 1.00 95.75 311 ASN A C 1
ATOM 2366 O O . ASN A 1 311 ? 8.179 1.929 2.811 1.00 95.75 311 ASN A O 1
ATOM 2370 N N . THR A 1 312 ? 8.212 -0.137 3.721 1.00 96.50 312 THR A N 1
ATOM 2371 C CA . THR A 1 312 ? 9.473 -0.550 3.094 1.00 96.50 312 THR A CA 1
ATOM 2372 C C . THR A 1 312 ? 9.306 -0.602 1.576 1.00 96.50 312 THR A C 1
ATOM 2374 O O . THR A 1 312 ? 10.035 0.077 0.858 1.00 96.50 312 THR A O 1
ATOM 2377 N N . HIS A 1 313 ? 8.269 -1.288 1.085 1.00 96.31 313 HIS A N 1
ATOM 2378 C CA . HIS A 1 313 ? 7.980 -1.361 -0.348 1.00 96.31 313 HIS A CA 1
ATOM 2379 C C . HIS A 1 313 ? 7.715 0.006 -0.985 1.00 96.31 313 HIS A C 1
ATOM 2381 O O . HIS A 1 313 ? 8.215 0.270 -2.073 1.00 96.31 313 HIS A O 1
ATOM 2387 N N . LEU A 1 314 ? 6.970 0.895 -0.326 1.00 96.81 314 LEU A N 1
ATOM 2388 C CA . LEU A 1 314 ? 6.744 2.252 -0.826 1.00 96.81 314 LEU A CA 1
ATOM 2389 C C . LEU A 1 314 ? 8.061 3.022 -0.956 1.00 96.81 314 LEU A C 1
ATOM 2391 O O . LEU A 1 314 ? 8.276 3.689 -1.963 1.00 96.81 314 LEU A O 1
ATOM 2395 N N . THR A 1 315 ? 8.959 2.899 0.025 1.00 96.00 315 THR A N 1
ATOM 2396 C CA . THR A 1 315 ? 10.289 3.528 -0.026 1.00 96.00 315 THR A CA 1
ATOM 2397 C C . THR A 1 315 ? 11.106 2.997 -1.204 1.00 96.00 315 THR A C 1
ATOM 2399 O O . THR A 1 315 ? 11.672 3.788 -1.960 1.00 96.00 315 THR A O 1
ATOM 2402 N N . ASP A 1 316 ? 11.112 1.679 -1.402 1.00 96.94 316 ASP A N 1
ATOM 2403 C CA . ASP A 1 316 ? 11.835 1.039 -2.503 1.00 96.94 316 ASP A CA 1
ATOM 2404 C C . ASP A 1 316 ? 11.290 1.474 -3.870 1.00 96.94 316 ASP A C 1
ATOM 2406 O O . ASP A 1 316 ? 12.062 1.814 -4.765 1.00 96.94 316 ASP A O 1
ATOM 2410 N N . ILE A 1 317 ? 9.964 1.503 -4.042 1.00 96.00 317 ILE A N 1
ATOM 2411 C CA . ILE A 1 317 ? 9.335 1.881 -5.316 1.00 96.00 317 ILE A CA 1
ATOM 2412 C C . ILE A 1 317 ? 9.557 3.370 -5.613 1.00 96.00 317 ILE A C 1
ATOM 2414 O O . ILE A 1 317 ? 9.831 3.722 -6.760 1.00 96.00 317 ILE A O 1
ATOM 2418 N N . ILE A 1 318 ? 9.482 4.249 -4.606 1.00 96.56 318 ILE A N 1
ATOM 2419 C CA . ILE A 1 318 ? 9.800 5.676 -4.778 1.00 96.56 318 ILE A CA 1
ATOM 2420 C C . ILE A 1 318 ? 11.238 5.831 -5.282 1.00 96.56 318 ILE A C 1
ATOM 2422 O O . ILE A 1 318 ? 11.448 6.469 -6.310 1.00 96.56 318 ILE A O 1
ATOM 2426 N N . SER A 1 319 ? 12.205 5.180 -4.629 1.00 96.50 319 SER A N 1
ATOM 2427 C CA . SER A 1 319 ? 13.609 5.217 -5.055 1.00 96.50 319 SER A CA 1
ATOM 2428 C C . SER A 1 319 ? 13.797 4.666 -6.476 1.00 96.50 319 SER A C 1
ATOM 2430 O O . SER A 1 319 ? 14.516 5.253 -7.283 1.00 96.50 319 SER A O 1
ATOM 2432 N N . GLN A 1 320 ? 13.111 3.575 -6.833 1.00 95.81 320 GLN A N 1
ATOM 2433 C CA . GLN A 1 320 ? 13.156 3.026 -8.192 1.00 95.81 320 GLN A CA 1
ATOM 2434 C C . GLN A 1 320 ? 12.598 3.994 -9.242 1.00 95.81 320 GLN A C 1
ATOM 2436 O O . GLN A 1 320 ? 13.180 4.113 -10.320 1.00 95.81 320 GLN A O 1
ATOM 2441 N N . ASN A 1 321 ? 11.502 4.695 -8.944 1.00 94.38 321 ASN A N 1
ATOM 2442 C CA . ASN A 1 321 ? 10.914 5.681 -9.853 1.00 94.38 321 ASN A CA 1
ATOM 2443 C C . ASN A 1 321 ? 11.767 6.951 -9.978 1.00 94.38 321 ASN A C 1
ATOM 2445 O O . ASN A 1 321 ? 11.832 7.530 -11.065 1.00 94.38 321 ASN A O 1
ATOM 2449 N N . GLU A 1 322 ? 12.454 7.368 -8.913 1.00 94.88 322 GLU A N 1
ATOM 2450 C CA . GLU A 1 322 ? 13.451 8.444 -8.972 1.00 94.88 322 GLU A CA 1
ATOM 2451 C C . GLU A 1 322 ? 14.612 8.049 -9.893 1.00 94.88 322 GLU A C 1
ATOM 2453 O O . GLU A 1 322 ? 14.911 8.759 -10.854 1.00 94.88 322 GLU A O 1
ATOM 2458 N N . HIS A 1 323 ? 15.177 6.853 -9.707 1.00 95.56 323 HIS A N 1
ATOM 2459 C CA . HIS A 1 323 ? 16.205 6.323 -10.604 1.00 95.56 323 HIS A CA 1
ATOM 2460 C C . HIS A 1 323 ? 15.712 6.153 -12.048 1.00 95.56 323 HIS A C 1
ATOM 2462 O O . HIS A 1 323 ? 16.479 6.339 -12.993 1.00 95.56 323 HIS A O 1
ATOM 2468 N N . ALA A 1 324 ? 14.440 5.803 -12.254 1.00 94.44 324 ALA A N 1
ATOM 2469 C CA . ALA A 1 324 ? 13.853 5.753 -13.587 1.00 94.44 324 ALA A CA 1
ATOM 2470 C C . ALA A 1 324 ? 13.807 7.148 -14.233 1.00 94.44 324 ALA A C 1
ATOM 2472 O O . ALA A 1 324 ? 14.151 7.270 -15.408 1.00 94.44 324 ALA A O 1
ATOM 2473 N N . CYS A 1 325 ? 13.471 8.201 -13.477 1.00 94.25 325 CYS A N 1
ATOM 2474 C CA . CYS A 1 325 ? 13.513 9.583 -13.967 1.00 94.25 325 CYS A CA 1
ATOM 2475 C C . CYS A 1 325 ? 14.921 9.997 -14.414 1.00 94.25 325 CYS A C 1
ATOM 2477 O O . CYS A 1 325 ? 15.067 10.595 -15.484 1.00 94.25 325 CYS A O 1
ATOM 2479 N N . ASP A 1 326 ? 15.948 9.656 -13.632 1.00 94.44 326 ASP A N 1
ATOM 2480 C CA . ASP A 1 326 ? 17.345 9.945 -13.981 1.00 94.44 326 ASP A CA 1
ATOM 2481 C C . ASP A 1 326 ? 17.739 9.239 -15.282 1.00 94.44 326 ASP A C 1
ATOM 2483 O O . ASP A 1 326 ? 18.251 9.861 -16.214 1.00 94.44 326 ASP A O 1
ATOM 2487 N N . ARG A 1 327 ? 17.410 7.946 -15.395 1.00 94.94 327 ARG A N 1
ATOM 2488 C CA . ARG A 1 327 ? 17.690 7.146 -16.595 1.00 94.94 327 ARG A CA 1
ATOM 2489 C C . ARG A 1 327 ? 16.952 7.659 -17.826 1.00 94.94 327 ARG A C 1
ATOM 2491 O O . ARG A 1 327 ? 17.526 7.683 -18.909 1.00 94.94 327 ARG A O 1
ATOM 2498 N N . PHE A 1 328 ? 15.691 8.062 -17.694 1.00 94.06 328 PHE A N 1
ATOM 2499 C CA . PHE A 1 328 ? 14.956 8.652 -18.812 1.00 94.06 328 PHE A CA 1
ATOM 2500 C C . PHE A 1 328 ? 15.550 9.996 -19.236 1.00 94.06 328 PHE A C 1
ATOM 2502 O O . PHE A 1 328 ? 15.595 10.280 -20.431 1.00 94.06 328 PHE A O 1
ATOM 2509 N N . SER A 1 329 ? 16.049 10.793 -18.287 1.00 91.69 329 SER A N 1
ATOM 2510 C CA . SER A 1 329 ? 16.731 12.057 -18.587 1.00 91.69 329 SER A CA 1
ATOM 2511 C C . SER A 1 329 ? 18.044 11.823 -19.342 1.00 91.69 329 SER A C 1
ATOM 2513 O O . SER A 1 329 ? 18.305 12.498 -20.334 1.00 91.69 329 SER A O 1
ATOM 2515 N N . GLU A 1 330 ? 18.823 10.812 -18.948 1.00 93.88 330 GLU A N 1
ATOM 2516 C CA . GLU A 1 330 ? 20.034 10.396 -19.669 1.00 93.88 330 GLU A CA 1
ATOM 2517 C C . GLU A 1 330 ? 19.712 9.911 -21.094 1.00 93.88 330 GLU A C 1
ATOM 2519 O O . GLU A 1 330 ? 20.375 10.285 -22.062 1.00 93.88 330 GLU A O 1
ATOM 2524 N N . VAL A 1 331 ? 18.657 9.105 -21.256 1.00 94.31 331 VAL A N 1
ATOM 2525 C CA . VAL A 1 331 ? 18.211 8.647 -22.581 1.00 94.31 331 VAL A CA 1
ATOM 2526 C C . VAL A 1 331 ? 17.734 9.821 -23.440 1.00 94.31 331 VAL A C 1
ATOM 2528 O O . VAL A 1 331 ? 18.022 9.846 -24.636 1.00 94.31 331 VAL A O 1
ATOM 2531 N N . ALA A 1 332 ? 17.049 10.808 -22.858 1.00 91.69 332 ALA A N 1
ATOM 2532 C CA . ALA A 1 332 ? 16.637 12.013 -23.573 1.00 91.69 332 ALA A CA 1
ATOM 2533 C C . ALA A 1 332 ? 17.846 12.797 -24.117 1.00 91.69 332 ALA A C 1
ATOM 2535 O O . ALA A 1 332 ? 17.839 13.185 -25.285 1.00 91.69 332 ALA A O 1
ATOM 2536 N N . GLU A 1 333 ? 18.919 12.937 -23.332 1.00 92.00 333 GLU A N 1
ATOM 2537 C CA . GLU A 1 333 ? 20.166 13.568 -23.787 1.00 92.00 333 GLU A CA 1
ATOM 2538 C C . GLU A 1 333 ? 20.812 12.795 -24.953 1.00 92.00 333 GLU A C 1
ATOM 2540 O O . GLU A 1 333 ? 21.227 13.383 -25.956 1.00 92.00 333 GLU A O 1
ATOM 2545 N N . GLN A 1 334 ? 20.836 11.459 -24.881 1.00 93.31 334 GLN A N 1
ATOM 2546 C CA . GLN A 1 334 ? 21.342 10.624 -25.978 1.00 93.31 334 GLN A CA 1
ATOM 2547 C C . GLN A 1 334 ? 20.506 10.777 -27.259 1.00 93.31 334 GLN A C 1
ATOM 2549 O O . GLN A 1 334 ? 21.061 10.807 -28.361 1.00 93.31 334 GLN A O 1
ATOM 2554 N N . ILE A 1 335 ? 19.181 10.903 -27.134 1.00 93.00 335 ILE A N 1
ATOM 2555 C CA . ILE A 1 335 ? 18.269 11.129 -28.264 1.00 93.00 335 ILE A CA 1
ATOM 2556 C C . ILE A 1 335 ? 18.550 12.486 -28.927 1.00 93.00 335 ILE A C 1
ATOM 2558 O O . ILE A 1 335 ? 18.590 12.558 -30.160 1.00 93.00 335 ILE A O 1
ATOM 2562 N N . ASP A 1 336 ? 18.816 13.537 -28.148 1.00 90.12 336 ASP A N 1
ATOM 2563 C CA . ASP A 1 336 ? 19.189 14.852 -28.682 1.00 90.12 336 ASP A CA 1
ATOM 2564 C C . ASP A 1 336 ? 20.513 14.803 -29.460 1.00 90.12 336 ASP A C 1
ATOM 2566 O O . ASP A 1 336 ? 20.617 15.355 -30.562 1.00 90.12 336 ASP A O 1
ATOM 2570 N N . MET A 1 337 ? 21.512 14.067 -28.960 1.00 92.88 337 MET A N 1
ATOM 2571 C CA . MET A 1 337 ? 22.749 13.837 -29.714 1.00 92.88 337 MET A CA 1
ATOM 2572 C C . MET A 1 337 ? 22.494 13.073 -31.021 1.00 92.88 337 MET A C 1
ATOM 2574 O O . MET A 1 337 ? 23.011 13.454 -32.075 1.00 92.88 337 MET A O 1
ATOM 2578 N N . MET A 1 338 ? 21.659 12.027 -30.990 1.00 93.00 338 MET A N 1
ATOM 2579 C CA . MET A 1 338 ? 21.287 11.270 -32.191 1.00 93.00 338 MET A CA 1
ATOM 2580 C C . MET A 1 338 ? 20.580 12.147 -33.226 1.00 93.00 338 MET A C 1
ATOM 2582 O O . MET A 1 338 ? 20.801 11.970 -34.429 1.00 93.00 338 MET A O 1
ATOM 2586 N N . LYS A 1 339 ? 19.743 13.093 -32.779 1.00 92.12 339 LYS A N 1
ATOM 2587 C CA . LYS A 1 339 ? 19.105 14.076 -33.658 1.00 92.12 339 LYS A CA 1
ATOM 2588 C C . LYS A 1 339 ? 20.158 14.906 -34.384 1.00 92.12 339 LYS A C 1
ATOM 2590 O O . LYS A 1 339 ? 20.140 14.968 -35.615 1.00 92.12 339 LYS A O 1
ATOM 2595 N N . ALA A 1 340 ? 21.105 15.474 -33.639 1.00 92.88 340 ALA A N 1
ATOM 2596 C CA . ALA A 1 340 ? 22.177 16.289 -34.200 1.00 92.88 340 ALA A CA 1
ATOM 2597 C C . ALA A 1 340 ? 23.040 15.502 -35.205 1.00 92.88 340 ALA A C 1
ATOM 2599 O O . ALA A 1 340 ? 23.393 16.018 -36.269 1.00 92.88 340 ALA A O 1
ATOM 2600 N N . ASP A 1 341 ? 23.352 14.238 -34.915 1.00 94.50 341 ASP A N 1
ATOM 2601 C CA . ASP A 1 341 ? 24.115 13.376 -35.822 1.00 94.50 341 ASP A CA 1
ATOM 2602 C C . ASP A 1 341 ? 23.329 13.008 -37.086 1.00 94.50 341 ASP A C 1
ATOM 2604 O O . ASP A 1 341 ? 23.889 12.997 -38.188 1.00 94.50 341 ASP A O 1
ATOM 2608 N N . ALA A 1 342 ? 22.022 12.755 -36.964 1.00 93.94 342 ALA A N 1
ATOM 2609 C CA . ALA A 1 342 ? 21.157 12.519 -38.114 1.00 93.94 342 ALA A CA 1
ATOM 2610 C C . ALA A 1 342 ? 21.099 13.753 -39.029 1.00 93.94 342 ALA A C 1
ATOM 2612 O O . ALA A 1 342 ? 21.260 13.613 -40.244 1.00 93.94 342 ALA A O 1
ATOM 2613 N N . GLU A 1 343 ? 20.942 14.953 -38.465 1.00 93.94 343 GLU A N 1
ATOM 2614 C CA . GLU A 1 343 ? 20.947 16.219 -39.209 1.00 93.94 343 GLU A CA 1
ATOM 2615 C C . GLU A 1 343 ? 22.291 16.466 -39.910 1.00 93.94 343 GLU A C 1
ATOM 2617 O O . GLU A 1 343 ? 22.322 16.753 -41.113 1.00 93.94 343 GLU A O 1
ATOM 2622 N N . LYS A 1 344 ? 23.418 16.253 -39.214 1.00 95.25 344 LYS A N 1
ATOM 2623 C CA . LYS A 1 344 ? 24.761 16.325 -39.817 1.00 95.25 344 LYS A CA 1
ATOM 2624 C C . LYS A 1 344 ? 24.931 15.327 -40.958 1.00 95.25 344 LYS A C 1
ATOM 2626 O O . LYS A 1 344 ? 25.496 15.681 -41.991 1.00 95.25 344 LYS A O 1
ATOM 2631 N N . ALA A 1 345 ? 24.436 14.098 -40.812 1.00 95.44 345 ALA A N 1
ATOM 2632 C CA . ALA A 1 345 ? 24.509 13.086 -41.862 1.00 95.44 345 ALA A CA 1
ATOM 2633 C C . ALA A 1 345 ? 23.659 13.462 -43.088 1.00 95.44 345 ALA A C 1
ATOM 2635 O O . ALA A 1 345 ? 24.103 13.249 -44.218 1.00 95.44 345 ALA A O 1
ATOM 2636 N N . VAL A 1 346 ? 22.472 14.051 -42.887 1.00 95.69 346 VAL A N 1
ATOM 2637 C CA . VAL A 1 346 ? 21.653 14.600 -43.983 1.00 95.69 346 VAL A CA 1
ATOM 2638 C C . VAL A 1 346 ? 22.415 15.708 -44.711 1.00 95.69 346 VAL A C 1
ATOM 2640 O O . VAL A 1 346 ? 22.489 15.683 -45.939 1.00 95.69 346 VAL A O 1
ATOM 2643 N N . GLN A 1 347 ? 23.020 16.648 -43.986 1.00 95.25 347 GLN A N 1
ATOM 2644 C CA . GLN A 1 347 ? 23.761 17.748 -44.604 1.00 95.25 347 GLN A CA 1
ATOM 2645 C C . GLN A 1 347 ? 25.022 17.259 -45.334 1.00 95.25 347 GLN A C 1
ATOM 2647 O O . GLN A 1 347 ? 25.260 17.616 -46.489 1.00 95.25 347 GLN A O 1
ATOM 2652 N N . GLY A 1 348 ? 25.820 16.410 -44.685 1.00 96.12 348 GLY A N 1
ATOM 2653 C CA . GLY A 1 348 ? 27.073 15.893 -45.232 1.00 96.12 348 GLY A CA 1
ATOM 2654 C C . GLY A 1 348 ? 26.862 15.031 -46.474 1.00 96.12 348 GLY A C 1
ATOM 2655 O O . GLY A 1 348 ? 27.581 15.182 -47.462 1.00 96.12 348 GLY A O 1
ATOM 2656 N N . SER A 1 349 ? 25.843 14.165 -46.480 1.00 96.38 349 SER A N 1
ATOM 2657 C CA . SER A 1 349 ? 25.569 13.354 -47.666 1.00 96.38 349 SER A CA 1
ATOM 2658 C C . SER A 1 349 ? 24.947 14.176 -48.800 1.00 96.38 349 SER A C 1
ATOM 2660 O O . SER A 1 349 ? 25.267 13.909 -49.954 1.00 96.38 349 SER A O 1
ATOM 2662 N N . ALA A 1 350 ? 24.140 15.204 -48.505 1.00 96.31 350 ALA A N 1
ATOM 2663 C CA . ALA A 1 350 ? 23.647 16.130 -49.529 1.00 96.31 350 ALA A CA 1
ATOM 2664 C C . ALA A 1 350 ? 24.808 16.841 -50.243 1.00 96.31 350 ALA A C 1
ATOM 2666 O O . ALA A 1 350 ? 24.833 16.901 -51.471 1.00 96.31 350 ALA A O 1
ATOM 2667 N N . ASN A 1 351 ? 25.814 17.283 -49.483 1.00 96.44 351 ASN A N 1
ATOM 2668 C CA . ASN A 1 351 ? 27.033 17.864 -50.041 1.00 96.44 351 ASN A CA 1
ATOM 2669 C C . ASN A 1 351 ? 27.808 16.858 -50.914 1.00 96.44 351 ASN A C 1
ATOM 2671 O O . ASN A 1 351 ? 28.234 17.189 -52.016 1.00 96.44 351 ASN A O 1
ATOM 2675 N N . ASN A 1 352 ? 27.938 15.601 -50.474 1.00 95.19 352 ASN A N 1
ATOM 2676 C CA . ASN A 1 352 ? 28.599 14.553 -51.263 1.00 95.19 352 ASN A CA 1
ATOM 2677 C C . ASN A 1 352 ? 27.853 14.217 -52.565 1.00 95.19 352 ASN A C 1
ATOM 2679 O O . ASN A 1 352 ? 28.500 13.935 -53.570 1.00 95.19 352 ASN A O 1
ATOM 2683 N N . ILE A 1 353 ? 26.514 14.249 -52.565 1.00 96.12 353 ILE A N 1
ATOM 2684 C CA . ILE A 1 353 ? 25.706 14.090 -53.786 1.00 96.12 353 ILE A CA 1
ATOM 2685 C C . ILE A 1 353 ? 26.034 15.218 -54.765 1.00 96.12 353 ILE A C 1
ATOM 2687 O O . ILE A 1 353 ? 26.327 14.939 -55.924 1.00 96.12 353 ILE A O 1
ATOM 2691 N N . GLN A 1 354 ? 26.040 16.468 -54.290 1.00 95.94 354 GLN A N 1
ATOM 2692 C CA . GLN A 1 354 ? 26.344 17.637 -55.115 1.00 95.94 354 GLN A CA 1
ATOM 2693 C C . GLN A 1 354 ? 27.763 17.572 -55.697 1.00 95.94 354 GLN A C 1
ATOM 2695 O O . GLN A 1 354 ? 27.936 17.713 -56.905 1.00 95.94 354 GLN A O 1
ATOM 2700 N N . ILE A 1 355 ? 28.774 17.310 -54.862 1.00 94.81 355 ILE A N 1
ATOM 2701 C CA . ILE A 1 355 ? 30.170 17.171 -55.307 1.00 94.81 355 ILE A CA 1
ATOM 2702 C C . ILE A 1 355 ? 30.297 16.018 -56.307 1.00 94.81 355 ILE A C 1
ATOM 2704 O O . ILE A 1 355 ? 30.942 16.160 -57.342 1.00 94.81 355 ILE A O 1
ATOM 2708 N N . GLY A 1 356 ? 29.669 14.875 -56.026 1.00 95.12 356 GLY A N 1
ATOM 2709 C CA . GLY A 1 356 ? 29.708 13.723 -56.918 1.00 95.12 356 GLY A CA 1
ATOM 2710 C C . GLY A 1 356 ? 29.071 14.011 -58.281 1.00 95.12 356 GLY A C 1
ATOM 2711 O O . GLY A 1 356 ? 29.633 13.620 -59.298 1.00 95.12 356 GLY A O 1
ATOM 2712 N N . GLN A 1 357 ? 27.957 14.746 -58.326 1.00 94.00 357 GLN A N 1
ATOM 2713 C CA . GLN A 1 357 ? 27.345 15.192 -59.584 1.00 94.00 357 GLN A CA 1
ATOM 2714 C C . GLN A 1 357 ? 28.280 16.112 -60.379 1.00 94.00 357 GLN A C 1
ATOM 2716 O O . GLN A 1 357 ? 28.501 15.863 -61.560 1.00 94.00 357 GLN A O 1
ATOM 2721 N N . GLN A 1 358 ? 28.912 17.092 -59.725 1.00 94.75 358 GLN A N 1
ATOM 2722 C CA . GLN A 1 358 ? 29.888 17.984 -60.368 1.00 94.75 358 GLN A CA 1
ATOM 2723 C C . GLN A 1 358 ? 31.104 17.226 -60.922 1.00 94.75 358 GLN A C 1
ATOM 2725 O O . GLN A 1 358 ? 31.610 17.541 -61.996 1.00 94.75 358 GLN A O 1
ATOM 2730 N N . VAL A 1 359 ? 31.584 16.208 -60.201 1.00 93.44 359 VAL A N 1
ATOM 2731 C CA . VAL A 1 359 ? 32.696 15.366 -60.665 1.00 93.44 359 VAL A CA 1
ATOM 2732 C C . VAL A 1 359 ? 32.280 14.504 -61.859 1.00 93.44 359 VAL A C 1
ATOM 2734 O O . VAL A 1 359 ? 33.086 14.324 -62.768 1.00 93.44 359 VAL A O 1
ATOM 2737 N N . LEU A 1 360 ? 31.051 13.974 -61.883 1.00 93.00 360 LEU A N 1
ATOM 2738 C CA . LEU A 1 360 ? 30.540 13.224 -63.037 1.00 93.00 360 LEU A CA 1
ATOM 2739 C C . LEU A 1 360 ? 30.465 14.109 -64.287 1.00 93.00 360 LEU A C 1
ATOM 2741 O O . LEU A 1 360 ? 30.977 13.695 -65.324 1.00 93.00 360 LEU A O 1
ATOM 2745 N N . GLU A 1 361 ? 29.928 15.328 -64.161 1.00 92.06 361 GLU A N 1
ATOM 2746 C CA . GLU A 1 361 ? 29.896 16.319 -65.249 1.00 92.06 361 GLU A CA 1
ATOM 2747 C C . GLU A 1 361 ? 31.305 16.603 -65.790 1.00 92.06 361 GLU A C 1
ATOM 2749 O O . GLU A 1 361 ? 31.544 16.496 -66.990 1.00 92.06 361 GLU A O 1
ATOM 2754 N N . LEU A 1 362 ? 32.274 16.853 -64.903 1.00 90.75 362 LEU A N 1
ATOM 2755 C CA . LEU A 1 362 ? 33.656 17.122 -65.305 1.00 90.75 362 LEU A CA 1
ATOM 2756 C C . LEU A 1 362 ? 34.317 15.931 -66.023 1.00 90.75 362 LEU A C 1
ATOM 2758 O O . LEU A 1 362 ? 35.093 16.121 -66.958 1.00 90.75 362 LEU A O 1
ATOM 2762 N N . ILE A 1 363 ? 34.048 14.695 -65.587 1.00 89.94 363 ILE A N 1
ATOM 2763 C CA . ILE A 1 363 ? 34.583 13.492 -66.247 1.00 89.94 363 ILE A CA 1
ATOM 2764 C C . ILE A 1 363 ? 34.004 13.348 -67.656 1.00 89.94 363 ILE A C 1
ATOM 2766 O O . ILE A 1 363 ? 34.734 12.974 -68.579 1.00 89.94 363 ILE A O 1
ATOM 2770 N N . ASP A 1 364 ? 32.715 13.637 -67.825 1.00 86.69 364 ASP A N 1
ATOM 2771 C CA . ASP A 1 364 ? 32.054 13.563 -69.124 1.00 86.69 364 ASP A CA 1
ATOM 2772 C C . ASP A 1 364 ? 32.558 14.667 -70.075 1.00 86.69 364 ASP A C 1
ATOM 2774 O O . ASP A 1 364 ? 32.834 14.373 -71.241 1.00 86.69 364 ASP A O 1
ATOM 2778 N N . ASP A 1 365 ? 32.830 15.876 -69.569 1.00 86.38 365 ASP A N 1
ATOM 2779 C CA . ASP A 1 365 ? 33.491 16.951 -70.326 1.00 86.38 365 ASP A CA 1
ATOM 2780 C C . ASP A 1 365 ? 34.905 16.554 -70.789 1.00 86.38 365 ASP A C 1
ATOM 2782 O O . ASP A 1 365 ? 35.277 16.757 -71.949 1.00 86.38 365 ASP A O 1
ATOM 2786 N N . VAL A 1 366 ? 35.704 15.944 -69.905 1.00 82.69 366 VAL A N 1
ATOM 2787 C CA . VAL A 1 366 ? 37.060 15.474 -70.242 1.00 82.69 366 VAL A CA 1
ATOM 2788 C C . VAL A 1 366 ? 37.017 14.364 -71.293 1.00 82.69 366 VAL A C 1
ATOM 2790 O O . VAL A 1 366 ? 37.835 14.380 -72.213 1.00 82.69 366 VAL A O 1
ATOM 2793 N N . ARG A 1 367 ? 36.057 13.430 -71.205 1.00 78.62 367 ARG A N 1
ATOM 2794 C CA . ARG A 1 367 ? 35.851 12.396 -72.235 1.00 78.62 367 ARG A CA 1
ATOM 2795 C C . ARG A 1 367 ? 35.460 12.990 -73.585 1.00 78.62 367 ARG A C 1
ATOM 2797 O O . ARG A 1 367 ? 35.884 12.464 -74.607 1.00 78.62 367 ARG A O 1
ATOM 2804 N N . ALA A 1 368 ? 34.645 14.044 -73.602 1.00 77.88 368 ALA A N 1
ATOM 2805 C CA . ALA A 1 368 ? 34.234 14.703 -74.840 1.00 77.88 368 ALA A CA 1
ATOM 2806 C C . ALA A 1 368 ? 35.394 15.445 -75.536 1.00 77.88 368 ALA A C 1
ATOM 2808 O O . ALA A 1 368 ? 35.356 15.635 -76.752 1.00 77.88 368 ALA A O 1
ATOM 2809 N N . ALA A 1 369 ? 36.416 15.860 -74.779 1.00 74.25 369 ALA A N 1
ATOM 2810 C CA . ALA A 1 369 ? 37.581 16.587 -75.284 1.00 74.25 369 ALA A CA 1
ATOM 2811 C C . ALA A 1 369 ? 38.775 15.695 -75.702 1.00 74.25 369 ALA A C 1
ATOM 2813 O O . ALA A 1 369 ? 39.654 16.171 -76.427 1.00 74.25 369 ALA A O 1
ATOM 2814 N N . SER A 1 370 ? 38.838 14.445 -75.222 1.00 61.75 370 SER A N 1
ATOM 2815 C CA . SER A 1 370 ? 39.912 13.457 -75.472 1.00 61.75 370 SER A CA 1
ATOM 2816 C C . SER A 1 370 ? 39.671 12.591 -76.701 1.00 61.75 370 SER A C 1
ATOM 2818 O O . SER A 1 370 ? 40.675 12.243 -77.374 1.00 61.75 370 SER A O 1
#

Foldseek 3Di:
DDDDPPPPVDDDDPLVVLLVVLQVQLVVQLVVVLCVPCVCCVPHPDPRDVVVSVVSSVVSSVVSSVVSVVVVVVVVVVVVVVVVVVVVVVVVVVVLVVVLVVLLVVLVVLLVVLVVLLVVLVVVQVVLVVLLVVLVVLLVVLVVVLVVLVVVLVVLVVVLVVLVVVLVVLVVVLVVLVVVLVVLVVVVVVLVVVLVVLVVLLVVLVVQLVVLVVQLVVLVVQLVVLVVVPPVSVVSNVVSVVSNVVSVVSNVVSVVSNVVSVVVVVVSVVVVVVSVVVNVVSVVVSVCSVVVSVVSVVVSVVSSVVSVVSSVVSVVSSVVSVVSSVVSVVVSVVSVVSSVVSVVSNVVSVVSSVVSVVSSVVSVVVVVVD